Protein AF-A0A2K8P0U0-F1 (afdb_monomer_lite)

pLDDT: mean 85.59, std 12.24, range [31.56, 96.69]

Organism: NCBI:txid215578

Foldseek 3Di:
DAFADKDKAKWKWFQFPPRWIFTAADIDNDDDVVQVVQWQDDDDDPPGHYRYHDDDPTDTPDMTIDMFMWTWDQDLVVRDIDIDGPDPVSVVSCPDPSNRPPSVQVVQCVLCVPPPFFDADEDHSVVVVPWDKHFDSDDPDQQQQKEFEPRGDCPPPDHQEHEYEDQDWDWDADPVLHIYTYFNDDDPQFGMARLVVQKTWHWYDYPDPHGHITIMITHDPVVSVVVLVSQLVRLVPPPDPLCSLVSNCSSPVDCVSLLVVLVVVLVAALVVVVVVLVVVCVVSVHDCLLVQLQDPSNLVSSVSRHDDPVSVVVSVVSSVVNNDDPPPPPPVPPPD

Sequence (336 aa):
MLFIYNQNILVEIKELEKNHFLIGDTIYDNLPQSLIDDAFNLSNWNRALKFKTIETTTKILKNGFFIIKFEVYYDYANSKIVTISKNQFHQKVLEQNLFKNDFLQTVFDFRNRNKQNYQTKTLQQNFFDKNFVEVINEINLDLNRCLINDDFETKNNKFKVLFKMGTKFKIEQNELSQTIYTLPFSDSNLTLIDFKTNKIYIKGQFSWKYNLNLDLVYEDKILINDLKTLLVNNIVEHTDVKFKNWHLFNATYDPKYLVDEIAFLSTNNFDVINNYLKALFNEMRINFYSSLYQNQEVKNALALTAKTPEEKTTLITEINRYSVFTTLDKNSLKHS

Secondary structure (DSSP, 8-state):
-EEEEEEEEEEEEEEEGGG-EEETTEEES---HHHHHHHTS----TTS-EEPPPP-SSPEEEEEEEEEEEEEEEETTTTEEEEE-SSHHHHHHHHSHHIIIIIHHHHHHHHHTT--SB--EEEPHHHHHH--EEEES------TTEEE-TTB--TT---SEEEEEESS-EEEE-TT--EEEEEEB--SS--EEETTTTEEEEEEEESSSS--EEEEEE--HHHHHHHHHHHHHHHHHHS-HHHHHHHHHHHH--THHHHHHHHHHTTS-HHHHHHHHHHHHHHTT---HHHHHH-HHHHHHHHTT--SHHHHHHHHHHHHHHS---TT-SSSSS--

Radius of gyration: 29.68 Å; chains: 1; bounding box: 62×54×86 Å

Structure (mmCIF, N/CA/C/O backbone):
data_AF-A0A2K8P0U0-F1
#
_entry.id   AF-A0A2K8P0U0-F1
#
loop_
_atom_site.group_PDB
_atom_site.id
_atom_site.type_symbol
_atom_site.label_atom_id
_atom_site.label_alt_id
_atom_site.label_comp_id
_atom_site.label_asym_id
_atom_site.label_entity_id
_atom_site.label_seq_id
_atom_site.pdbx_PDB_ins_code
_atom_site.Cartn_x
_atom_site.Cartn_y
_atom_site.Cartn_z
_atom_site.occupancy
_atom_site.B_iso_or_equiv
_atom_site.auth_seq_id
_atom_site.auth_comp_id
_atom_site.auth_asym_id
_atom_site.auth_atom_id
_atom_site.pdbx_PDB_model_num
ATOM 1 N N . MET A 1 1 ? -20.271 -4.931 4.042 1.00 87.25 1 MET A N 1
ATOM 2 C CA . MET A 1 1 ? -19.417 -4.490 5.168 1.00 87.25 1 MET A CA 1
ATOM 3 C C . MET A 1 1 ? -17.954 -4.635 4.766 1.00 87.25 1 MET A C 1
ATOM 5 O O . MET A 1 1 ? -17.655 -5.565 4.027 1.00 87.25 1 MET A O 1
ATOM 9 N N . LEU A 1 2 ? -17.072 -3.744 5.220 1.00 89.00 2 LEU A N 1
ATOM 10 C CA . LEU A 1 2 ? -15.616 -3.850 5.083 1.00 89.00 2 LEU A CA 1
ATOM 11 C C . LEU A 1 2 ? -15.068 -4.520 6.326 1.00 89.00 2 LEU A C 1
ATOM 13 O O . LEU A 1 2 ? -15.326 -4.025 7.422 1.00 89.00 2 LEU A O 1
ATOM 17 N N . PHE A 1 3 ? -14.291 -5.584 6.186 1.00 92.25 3 PHE A N 1
ATOM 18 C CA . PHE A 1 3 ? -13.459 -6.025 7.298 1.00 92.25 3 PHE A CA 1
ATOM 19 C C . PHE A 1 3 ? -12.292 -5.052 7.469 1.00 92.25 3 PHE A C 1
ATOM 21 O O . PHE A 1 3 ? -11.588 -4.767 6.503 1.00 92.25 3 PHE A O 1
ATOM 28 N N . ILE A 1 4 ? -12.090 -4.542 8.686 1.00 91.06 4 ILE A N 1
ATOM 29 C CA . ILE A 1 4 ? -11.015 -3.592 8.964 1.00 91.06 4 ILE A CA 1
ATOM 30 C C . ILE A 1 4 ? -9.824 -4.291 9.616 1.00 91.06 4 ILE A C 1
ATOM 32 O O . ILE A 1 4 ? -8.706 -4.190 9.115 1.00 91.06 4 ILE A O 1
ATOM 36 N N . TYR A 1 5 ? -10.036 -4.937 10.766 1.00 92.06 5 TYR A N 1
ATOM 37 C CA . TYR A 1 5 ? -8.996 -5.659 11.506 1.00 92.06 5 TYR A CA 1
ATOM 38 C C . TYR A 1 5 ? -9.567 -6.414 12.711 1.00 92.06 5 TYR A C 1
ATOM 40 O O . TYR A 1 5 ? -10.698 -6.193 13.139 1.00 92.06 5 TYR A O 1
ATOM 48 N N . ASN A 1 6 ? -8.717 -7.254 13.302 1.00 93.19 6 ASN A N 1
ATOM 49 C CA . ASN A 1 6 ? -8.911 -7.837 14.626 1.00 93.19 6 ASN A CA 1
ATOM 50 C C . ASN A 1 6 ? -8.272 -6.956 15.702 1.00 93.19 6 ASN A C 1
ATOM 52 O O . ASN A 1 6 ? -7.092 -6.616 15.592 1.00 93.19 6 ASN A O 1
ATOM 56 N N . GLN A 1 7 ? -9.009 -6.646 16.764 1.00 93.56 7 GLN A N 1
ATOM 57 C CA . GLN A 1 7 ? -8.521 -5.905 17.922 1.00 93.56 7 GLN A CA 1
ATOM 58 C C . GLN A 1 7 ? -8.575 -6.765 19.183 1.00 93.56 7 GLN A C 1
ATOM 60 O O . GLN A 1 7 ? -9.538 -7.491 19.426 1.00 93.56 7 GLN A O 1
ATOM 65 N N . ASN A 1 8 ? -7.554 -6.602 20.027 1.00 93.25 8 ASN A N 1
ATOM 66 C CA . ASN A 1 8 ? -7.537 -7.137 21.382 1.00 93.25 8 ASN A CA 1
ATOM 67 C C . ASN A 1 8 ? -7.471 -5.983 22.379 1.00 93.25 8 ASN A C 1
ATOM 69 O O . ASN A 1 8 ? -6.648 -5.079 22.226 1.00 93.25 8 ASN A O 1
ATOM 73 N N . ILE A 1 9 ? -8.306 -6.014 23.405 1.00 94.88 9 ILE A N 1
ATOM 74 C CA . ILE A 1 9 ? -8.309 -5.010 24.472 1.00 94.88 9 ILE A CA 1
ATOM 75 C C . ILE A 1 9 ? -8.299 -5.695 25.823 1.00 94.88 9 ILE A C 1
ATOM 77 O O . ILE A 1 9 ? -8.764 -6.827 25.960 1.00 94.88 9 ILE A O 1
ATOM 81 N N . LEU A 1 10 ? -7.793 -4.979 26.815 1.00 94.31 10 LEU A N 1
ATOM 82 C CA . LEU A 1 10 ? -7.901 -5.381 28.202 1.00 94.31 10 LEU A CA 1
ATOM 83 C C . LEU A 1 10 ? -9.104 -4.675 28.826 1.00 94.31 10 LEU A C 1
ATOM 85 O O . LEU A 1 10 ? -9.177 -3.451 28.786 1.00 94.31 10 LEU A O 1
ATOM 89 N N . VAL A 1 11 ? -10.038 -5.423 29.390 1.00 94.81 11 VAL A N 1
ATOM 90 C CA . VAL A 1 11 ? -11.238 -4.891 30.032 1.00 94.81 11 VAL A CA 1
ATOM 91 C C . VAL A 1 11 ? -11.072 -4.966 31.537 1.00 94.81 11 VAL A C 1
ATOM 93 O O . VAL A 1 11 ? -10.795 -6.034 32.076 1.00 94.81 11 VAL A O 1
ATOM 96 N N . GLU A 1 12 ? -11.216 -3.823 32.200 1.00 94.12 12 GLU A N 1
ATOM 97 C CA . GLU A 1 12 ? -11.254 -3.739 33.654 1.00 94.12 12 GLU A CA 1
ATOM 98 C C . GLU A 1 12 ? -12.564 -4.316 34.190 1.00 94.12 12 GLU A C 1
ATOM 100 O O . GLU A 1 12 ? -13.650 -4.028 33.681 1.00 94.12 12 GLU A O 1
ATOM 105 N N . ILE A 1 13 ? -12.442 -5.094 35.258 1.00 94.56 13 ILE A N 1
ATOM 106 C CA . ILE A 1 13 ? -13.556 -5.602 36.046 1.00 94.56 13 ILE A CA 1
ATOM 107 C C . ILE A 1 13 ? -13.318 -5.266 37.515 1.00 94.56 13 ILE A C 1
ATOM 109 O O . ILE A 1 13 ? -12.221 -5.459 38.043 1.00 94.56 13 ILE A O 1
ATOM 113 N N . LYS A 1 14 ? -14.359 -4.777 38.185 1.00 94.50 14 LYS A N 1
ATOM 114 C CA . LYS A 1 14 ? -14.349 -4.518 39.627 1.00 94.50 14 LYS A CA 1
ATOM 115 C C . LYS A 1 14 ? -15.332 -5.450 40.315 1.00 94.50 14 LYS A C 1
ATOM 117 O O . LYS A 1 14 ? -16.513 -5.446 39.978 1.00 94.50 14 LYS A O 1
ATOM 122 N N . GLU A 1 15 ? -14.851 -6.229 41.275 1.00 94.19 15 GLU A N 1
ATOM 123 C CA . GLU A 1 15 ? -15.707 -6.983 42.193 1.00 94.19 15 GLU A CA 1
ATOM 124 C C . GLU A 1 15 ? -16.241 -6.013 43.253 1.00 94.19 15 GLU A C 1
ATOM 126 O O . GLU A 1 15 ? -15.465 -5.326 43.924 1.00 94.19 15 GLU A O 1
ATOM 131 N N . LEU A 1 16 ? -17.562 -5.923 43.372 1.00 94.12 16 LEU A N 1
ATOM 132 C CA . LEU A 1 16 ? -18.275 -5.079 44.325 1.00 94.12 16 LEU A CA 1
ATOM 133 C C . LEU A 1 16 ? -18.817 -5.924 45.488 1.00 94.12 16 LEU A C 1
ATOM 135 O O . LEU A 1 16 ? -18.814 -7.155 45.454 1.00 94.12 16 LEU A O 1
ATOM 139 N N . GLU A 1 17 ? -19.325 -5.262 46.527 1.00 89.06 17 GLU A N 1
ATOM 140 C CA . GLU A 1 17 ? -20.063 -5.947 47.593 1.00 89.06 17 GLU A CA 1
ATOM 141 C C . GLU A 1 17 ? -21.254 -6.757 47.048 1.00 89.06 17 GLU A C 1
ATOM 143 O O . GLU A 1 17 ? -21.849 -6.411 46.027 1.00 89.06 17 GLU A O 1
ATOM 148 N N . LYS A 1 18 ? -21.622 -7.827 47.768 1.00 84.38 18 LYS A N 1
ATOM 149 C CA . LYS A 1 18 ? -22.682 -8.782 47.387 1.00 84.38 18 LYS A CA 1
ATOM 150 C C . LYS A 1 18 ? -22.404 -9.562 46.090 1.00 84.38 18 LYS A C 1
ATOM 152 O O . LYS A 1 18 ? -23.342 -10.048 45.472 1.00 84.38 18 LYS A O 1
ATOM 157 N N . ASN A 1 19 ? -21.131 -9.728 45.725 1.00 84.62 19 ASN A N 1
ATOM 158 C CA . ASN A 1 19 ? -20.678 -10.494 44.555 1.00 84.62 19 ASN A CA 1
ATOM 159 C C . ASN A 1 19 ? -21.206 -9.958 43.215 1.00 84.62 19 ASN A C 1
ATOM 161 O O . ASN A 1 19 ? -21.389 -10.719 42.270 1.00 84.62 19 ASN A O 1
ATOM 165 N N . HIS A 1 20 ? -21.435 -8.649 43.119 1.00 93.81 20 HIS A N 1
ATOM 166 C CA . HIS A 1 20 ? -21.706 -8.006 41.838 1.00 93.81 20 HIS A CA 1
ATOM 167 C C . HIS A 1 20 ? -20.404 -7.602 41.146 1.00 93.81 20 HIS A C 1
ATOM 169 O O . HIS A 1 20 ? -19.393 -7.330 41.795 1.00 93.81 20 HIS A O 1
ATOM 175 N N . PHE A 1 21 ? -20.443 -7.491 39.823 1.00 95.00 21 PHE A N 1
ATOM 176 C CA . PHE A 1 21 ? -19.278 -7.132 39.023 1.00 95.00 21 PHE A CA 1
ATOM 177 C C . PHE A 1 21 ? -19.564 -5.912 38.156 1.00 95.00 21 PHE A C 1
ATOM 179 O O . PHE A 1 21 ? -20.512 -5.913 37.378 1.00 95.00 21 PHE A O 1
ATOM 186 N N . LEU A 1 22 ? -18.731 -4.880 38.256 1.00 96.50 22 LEU A N 1
ATOM 187 C CA . LEU A 1 22 ? -18.801 -3.699 37.397 1.00 96.50 22 LEU A CA 1
ATOM 188 C C . LEU A 1 22 ? -17.809 -3.837 36.240 1.00 96.50 22 LEU A C 1
ATOM 190 O O . LEU A 1 22 ? -16.611 -4.018 36.468 1.00 96.50 22 LEU A O 1
ATOM 194 N N . ILE A 1 23 ? -18.311 -3.720 35.009 1.00 96.50 23 ILE A N 1
ATOM 195 C CA . ILE A 1 23 ? -17.524 -3.706 33.769 1.00 96.50 23 ILE A CA 1
ATOM 196 C C . ILE A 1 23 ? -18.035 -2.566 32.891 1.00 96.50 23 ILE A C 1
ATOM 198 O O . ILE A 1 23 ? -19.218 -2.535 32.548 1.00 96.50 23 ILE A O 1
ATOM 202 N N . GLY A 1 24 ? -17.136 -1.653 32.512 1.00 95.19 24 GLY A N 1
ATOM 203 C CA . GLY A 1 24 ? -17.500 -0.423 31.810 1.00 95.19 24 GLY A CA 1
ATOM 204 C C . GLY A 1 24 ? -18.507 0.390 32.623 1.00 95.19 24 GLY A C 1
ATOM 205 O O . GLY A 1 24 ? -18.176 0.860 33.710 1.00 95.19 24 GLY A O 1
ATOM 206 N N . ASP A 1 25 ? -19.726 0.526 32.110 1.00 94.12 25 ASP A N 1
ATOM 207 C CA . ASP A 1 25 ? -20.845 1.240 32.741 1.00 94.12 25 ASP A CA 1
ATOM 208 C C . ASP A 1 25 ? -21.939 0.312 33.308 1.00 94.12 25 ASP A C 1
ATOM 210 O O . ASP A 1 25 ? -22.967 0.788 33.786 1.00 94.12 25 ASP A O 1
ATOM 214 N N . THR A 1 26 ? -21.735 -1.009 33.268 1.00 95.94 26 THR A N 1
ATOM 215 C CA . THR A 1 26 ? -22.773 -2.000 33.581 1.00 95.94 26 THR A CA 1
ATOM 216 C C . THR A 1 26 ? -22.395 -2.868 34.782 1.00 95.94 26 THR A C 1
ATOM 218 O O . THR A 1 26 ? -21.268 -3.361 34.882 1.00 95.94 26 THR A O 1
ATOM 221 N N . ILE A 1 27 ? -23.362 -3.089 35.679 1.00 95.62 27 ILE A N 1
ATOM 222 C CA . ILE A 1 27 ? -23.254 -4.029 36.801 1.00 95.62 27 ILE A CA 1
ATOM 223 C C . ILE A 1 27 ? -23.875 -5.368 36.392 1.00 95.62 27 ILE A C 1
ATOM 225 O O . ILE A 1 27 ? -24.979 -5.411 35.853 1.00 95.62 27 ILE A O 1
ATOM 229 N N . TYR A 1 28 ? -23.154 -6.451 36.658 1.00 94.69 28 TYR A N 1
ATOM 230 C CA . TYR A 1 28 ? -23.560 -7.823 36.394 1.00 94.69 28 TYR A CA 1
ATOM 231 C C . TYR A 1 28 ? -23.709 -8.580 37.711 1.00 94.69 28 TYR A C 1
ATOM 233 O O . TYR A 1 28 ? -22.783 -8.594 38.523 1.00 94.69 28 TYR A O 1
ATOM 241 N N . ASP A 1 29 ? -24.843 -9.258 37.883 1.00 92.81 29 ASP A N 1
ATOM 242 C CA . ASP A 1 29 ? -25.094 -10.080 39.072 1.00 92.81 29 ASP A CA 1
ATOM 243 C C . ASP A 1 29 ? -24.255 -11.360 39.073 1.00 92.81 29 ASP A C 1
ATOM 245 O O . ASP A 1 29 ? -23.916 -11.882 40.125 1.00 92.81 29 ASP A O 1
ATOM 249 N N . ASN A 1 30 ? -23.927 -11.875 37.885 1.00 88.62 30 ASN A N 1
ATOM 250 C CA . ASN A 1 30 ? -23.147 -13.093 37.700 1.00 88.62 30 ASN A CA 1
ATOM 251 C C . ASN A 1 30 ? -22.300 -13.006 36.429 1.00 88.62 30 ASN A C 1
ATOM 253 O O . ASN A 1 30 ? -22.705 -12.398 35.434 1.00 88.62 30 ASN A O 1
ATOM 257 N N . LEU A 1 31 ? -21.153 -13.686 36.445 1.00 90.38 31 LEU A N 1
ATOM 258 C CA . LEU A 1 31 ? -20.247 -13.827 35.309 1.00 90.38 31 LEU A CA 1
ATOM 259 C C . LEU A 1 31 ? -19.873 -15.300 35.094 1.00 90.38 31 LEU A C 1
ATOM 261 O O . LEU A 1 31 ? -19.922 -16.086 36.040 1.00 90.38 31 LEU A O 1
ATOM 265 N N . PRO A 1 32 ? -19.480 -15.700 33.871 1.00 88.56 32 PRO A N 1
ATOM 266 C CA . PRO A 1 32 ? -18.936 -17.033 33.637 1.00 88.56 32 PRO A CA 1
ATOM 267 C C . PRO A 1 32 ? -17.698 -17.282 34.508 1.00 88.56 32 PRO A C 1
ATOM 269 O O . PRO A 1 32 ? -16.788 -16.453 34.520 1.00 88.56 32 PRO A O 1
ATOM 272 N N . GLN A 1 33 ? -17.630 -18.436 35.179 1.00 86.88 33 GLN A N 1
ATOM 273 C CA . GLN A 1 33 ? -16.527 -18.757 36.095 1.00 86.88 33 GLN A CA 1
ATOM 274 C C . GLN A 1 33 ? -15.156 -18.672 35.415 1.00 86.88 33 GLN A C 1
ATOM 276 O O . GLN A 1 33 ? -14.234 -18.090 35.971 1.00 86.88 33 GLN A O 1
ATOM 281 N N . SER A 1 34 ? -15.054 -19.135 34.165 1.00 85.94 34 SER A N 1
ATOM 282 C CA . SER A 1 34 ? -13.820 -19.048 33.376 1.00 85.94 34 SER A CA 1
ATOM 283 C C . SER A 1 34 ? -13.289 -17.616 33.236 1.00 85.94 34 SER A C 1
ATOM 285 O O . SER A 1 34 ? -12.087 -17.412 33.161 1.00 85.94 34 SER A O 1
ATOM 287 N N . LEU A 1 35 ? -14.175 -16.613 33.196 1.00 87.25 35 LEU A N 1
ATOM 288 C CA . LEU A 1 35 ? -13.774 -15.209 33.123 1.00 87.25 35 LEU A CA 1
ATOM 289 C C . LEU A 1 35 ? -13.278 -14.707 34.481 1.00 87.25 35 LEU A C 1
ATOM 291 O O . LEU A 1 35 ? -12.304 -13.964 34.524 1.00 87.25 35 LEU A O 1
ATOM 295 N N . ILE A 1 36 ? -13.927 -15.117 35.574 1.00 86.81 36 ILE A N 1
ATOM 296 C CA . ILE A 1 36 ? -13.516 -14.770 36.941 1.00 86.81 36 ILE A CA 1
ATOM 297 C C . ILE A 1 36 ? -12.120 -15.333 37.223 1.00 86.81 36 ILE A C 1
ATOM 299 O O . ILE A 1 36 ? -11.250 -14.598 37.692 1.00 86.81 36 ILE A O 1
ATOM 303 N N . ASP A 1 37 ? -11.907 -16.605 36.887 1.00 83.38 37 ASP A N 1
ATOM 304 C CA . ASP A 1 37 ? -10.639 -17.302 37.101 1.00 83.38 37 ASP A CA 1
ATOM 305 C C . ASP A 1 37 ? -9.489 -16.605 36.360 1.00 83.38 37 ASP A C 1
ATOM 307 O O . ASP A 1 37 ? -8.416 -16.410 36.927 1.00 83.38 37 ASP A O 1
ATOM 311 N N . ASP A 1 38 ? -9.727 -16.155 35.125 1.00 81.62 38 ASP A N 1
ATOM 312 C CA . ASP A 1 38 ? -8.733 -15.433 34.330 1.00 81.62 38 ASP A CA 1
ATOM 313 C C . ASP A 1 38 ? -8.520 -13.987 34.811 1.00 81.62 38 ASP A C 1
ATOM 315 O O . ASP A 1 38 ? -7.395 -13.480 34.786 1.00 81.62 38 ASP A O 1
ATOM 319 N N . ALA A 1 39 ? -9.582 -13.303 35.249 1.00 85.25 39 ALA A N 1
ATOM 320 C CA . ALA A 1 39 ? -9.562 -11.857 35.447 1.00 85.25 39 ALA A CA 1
ATOM 321 C C . ALA A 1 39 ? -8.762 -11.388 36.669 1.00 85.25 39 ALA A C 1
ATOM 323 O O . ALA A 1 39 ? -8.206 -10.288 36.658 1.00 85.25 39 ALA A O 1
ATOM 324 N N . PHE A 1 40 ? -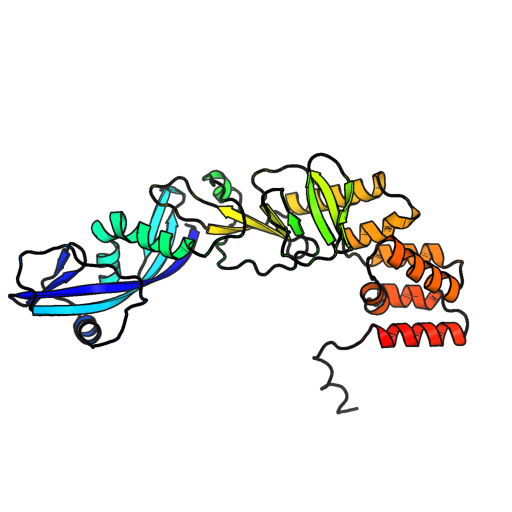8.717 -12.182 37.737 1.00 83.69 40 PHE A N 1
ATOM 325 C CA . PHE A 1 40 ? -8.076 -11.786 38.998 1.00 83.69 40 PHE A CA 1
ATOM 326 C C . PHE A 1 40 ? -6.673 -12.381 39.184 1.00 83.69 40 PHE A C 1
ATOM 328 O O . PHE A 1 40 ? -6.067 -12.221 40.245 1.00 83.69 40 PHE A O 1
ATOM 335 N N . ASN A 1 41 ? -6.121 -13.002 38.138 1.00 76.56 41 ASN A N 1
ATOM 336 C CA . ASN A 1 41 ? -4.733 -13.448 38.118 1.00 76.56 41 ASN A CA 1
ATOM 337 C C . ASN A 1 41 ? -3.783 -12.277 37.818 1.00 76.56 41 ASN A C 1
ATOM 339 O O . ASN A 1 41 ? -3.916 -11.559 36.825 1.00 76.56 41 ASN A O 1
ATOM 343 N N . LEU A 1 42 ? -2.789 -12.080 38.690 1.00 58.88 42 LEU A N 1
ATOM 344 C CA . LEU A 1 42 ? -1.821 -10.987 38.585 1.00 58.88 42 LEU A CA 1
ATOM 345 C C . LEU A 1 42 ? -0.937 -11.164 37.343 1.00 58.88 42 LEU A C 1
ATOM 347 O O . LEU A 1 42 ? -0.069 -12.030 37.289 1.00 58.88 42 LEU A O 1
ATOM 351 N N . SER A 1 43 ? -1.132 -10.303 36.349 1.00 65.88 43 SER A N 1
ATOM 352 C CA . SER A 1 43 ? -0.267 -10.180 35.174 1.00 65.88 43 SER A CA 1
ATOM 353 C C . SER A 1 43 ? 0.006 -8.704 34.881 1.00 65.88 43 SER A C 1
ATOM 355 O O . SER A 1 43 ? -0.857 -7.844 35.064 1.00 65.88 43 SER A O 1
ATOM 357 N N . ASN A 1 44 ? 1.231 -8.381 34.460 1.00 65.81 44 ASN A N 1
ATOM 358 C CA . ASN A 1 44 ? 1.627 -7.000 34.185 1.00 65.81 44 ASN A CA 1
ATOM 359 C C . ASN A 1 44 ? 1.146 -6.561 32.792 1.00 65.81 44 ASN A C 1
ATOM 361 O O . ASN A 1 44 ? 1.713 -6.955 31.775 1.00 65.81 44 ASN A O 1
ATOM 365 N N . TRP A 1 45 ? 0.135 -5.690 32.757 1.00 74.38 45 TRP A N 1
ATOM 366 C CA . TRP A 1 45 ? -0.494 -5.209 31.521 1.00 74.38 45 TRP A CA 1
ATOM 367 C C . TRP A 1 45 ? -0.267 -3.720 31.238 1.00 74.38 45 TRP A C 1
ATOM 369 O O . TRP A 1 45 ? -1.098 -3.065 30.606 1.00 74.38 45 TRP A O 1
ATOM 379 N N . ASN A 1 46 ? 0.831 -3.133 31.716 1.00 71.62 46 ASN A N 1
ATOM 380 C CA . ASN A 1 46 ? 1.039 -1.679 31.646 1.00 71.62 46 ASN A CA 1
ATOM 381 C C . ASN A 1 46 ? 1.056 -1.091 30.223 1.00 71.62 46 ASN A C 1
ATOM 383 O O . ASN A 1 46 ? 0.797 0.096 30.065 1.00 71.62 46 ASN A O 1
ATOM 387 N N . ARG A 1 47 ? 1.304 -1.905 29.189 1.00 73.44 47 ARG A N 1
ATOM 388 C CA . ARG A 1 47 ? 1.329 -1.470 27.779 1.00 73.44 47 ARG A CA 1
ATOM 389 C C . ARG A 1 47 ? 0.062 -1.803 26.978 1.00 73.44 47 ARG A C 1
ATOM 391 O O . ARG A 1 47 ? -0.001 -1.463 25.799 1.00 73.44 47 ARG A O 1
ATOM 398 N N . ALA A 1 48 ? -0.917 -2.481 27.576 1.00 84.50 48 ALA A N 1
ATOM 399 C CA . ALA A 1 48 ? -2.144 -2.863 26.881 1.00 84.50 48 ALA A CA 1
ATOM 400 C C . ALA A 1 48 ? -3.095 -1.667 26.711 1.00 84.50 48 ALA A C 1
ATOM 402 O O . ALA A 1 48 ? -3.126 -0.765 27.547 1.00 84.50 48 ALA A O 1
ATOM 403 N N . LEU A 1 49 ? -3.904 -1.687 25.651 1.00 91.44 49 LEU A N 1
ATOM 404 C CA . LEU A 1 49 ? -5.020 -0.762 25.472 1.00 91.44 49 LEU A CA 1
ATOM 405 C C . LEU A 1 49 ? -6.178 -1.194 26.391 1.00 91.44 49 LEU A C 1
ATOM 407 O O . LEU A 1 49 ? -6.693 -2.304 26.235 1.00 91.44 49 LEU A O 1
ATOM 411 N N . LYS A 1 50 ? -6.549 -0.349 27.364 1.00 94.00 50 LYS A N 1
ATOM 412 C CA . LYS A 1 50 ? -7.447 -0.719 28.474 1.00 94.00 50 LYS A CA 1
ATOM 413 C C . LYS A 1 50 ? -8.804 -0.019 28.398 1.00 94.00 50 LYS A C 1
ATOM 415 O O . LYS A 1 50 ? -8.838 1.208 28.437 1.00 94.00 50 LYS A O 1
ATOM 420 N N . PHE A 1 51 ? -9.890 -0.787 28.391 1.00 96.00 51 PHE A N 1
ATOM 421 C CA . PHE A 1 51 ? -11.248 -0.304 28.633 1.00 96.00 51 PHE A CA 1
ATOM 422 C C . PHE A 1 51 ? -11.502 -0.283 30.141 1.00 96.00 51 PHE A C 1
ATOM 424 O O . PHE A 1 51 ? -11.441 -1.329 30.788 1.00 96.00 51 PHE A O 1
ATOM 431 N N . LYS A 1 52 ? -11.716 0.906 30.706 1.00 94.94 52 LYS A N 1
ATOM 432 C CA . LYS A 1 52 ? -11.883 1.094 32.151 1.00 94.94 52 LYS A CA 1
ATOM 433 C C . LYS A 1 52 ? -13.353 1.171 32.532 1.00 94.94 52 LYS A C 1
ATOM 435 O O . LYS A 1 52 ? -14.192 1.573 31.732 1.00 94.94 52 LYS A O 1
ATOM 440 N N . THR A 1 53 ? -13.633 0.808 33.774 1.00 95.00 53 THR A N 1
ATOM 441 C CA . THR A 1 53 ? -14.939 1.031 34.392 1.00 95.00 53 THR A CA 1
ATOM 442 C C . THR A 1 53 ? -15.171 2.514 34.670 1.00 95.00 53 THR A C 1
ATOM 444 O O . THR A 1 53 ? -14.219 3.281 34.851 1.00 95.00 53 THR A O 1
ATOM 447 N N . ILE A 1 54 ? -16.440 2.909 34.751 1.00 95.12 54 ILE A N 1
ATOM 448 C CA . ILE A 1 54 ? -16.820 4.215 35.290 1.00 95.12 54 ILE A CA 1
ATOM 449 C C . ILE A 1 54 ? -16.424 4.338 36.767 1.00 95.12 54 ILE A C 1
ATOM 451 O O . ILE A 1 54 ? -16.201 3.347 37.477 1.00 95.12 54 ILE A O 1
ATOM 455 N N . GLU A 1 55 ? -16.348 5.576 37.246 1.00 92.50 55 GLU A N 1
ATOM 456 C CA . GLU A 1 55 ? -16.243 5.830 38.679 1.00 92.50 55 GLU A CA 1
ATOM 457 C C . GLU A 1 55 ? -17.502 5.330 39.397 1.00 92.50 55 GLU A C 1
ATOM 459 O O . GLU A 1 55 ? -18.619 5.433 38.892 1.00 92.50 55 GLU A O 1
ATOM 464 N N . THR A 1 56 ? -17.315 4.757 40.584 1.00 89.62 56 THR A N 1
ATOM 465 C CA . THR A 1 56 ? -18.403 4.236 41.411 1.00 89.62 56 THR A CA 1
ATOM 466 C C . THR A 1 56 ? -18.159 4.597 42.865 1.00 89.62 56 THR A C 1
ATOM 468 O O . THR A 1 56 ? -17.021 4.600 43.334 1.00 89.62 56 THR A O 1
ATOM 471 N N . THR A 1 57 ? -19.239 4.889 43.583 1.00 89.50 57 THR A N 1
ATOM 472 C CA . THR A 1 57 ? -19.236 5.109 45.036 1.00 89.50 57 THR A CA 1
ATOM 473 C C . THR A 1 57 ? -19.370 3.803 45.819 1.00 89.50 57 THR A C 1
ATOM 475 O O . THR A 1 57 ? -19.230 3.796 47.041 1.00 89.50 57 THR A O 1
ATOM 478 N N . THR A 1 58 ? -19.638 2.688 45.132 1.00 89.50 58 THR A N 1
ATOM 479 C CA . THR A 1 58 ? -19.765 1.368 45.759 1.00 89.50 58 THR A CA 1
ATOM 480 C C . THR A 1 58 ? -18.385 0.837 46.138 1.00 89.50 58 THR A C 1
ATOM 482 O O . THR A 1 58 ? -17.428 0.983 45.377 1.00 89.50 58 THR A O 1
ATOM 485 N N . LYS A 1 59 ? -18.270 0.194 47.307 1.00 91.88 59 LYS A N 1
ATOM 486 C CA . LYS A 1 59 ? -17.003 -0.378 47.773 1.00 91.88 59 LYS A CA 1
ATOM 487 C C . LYS A 1 59 ? -16.504 -1.461 46.810 1.00 91.88 59 LYS A C 1
ATOM 489 O O . LYS A 1 59 ? -17.210 -2.426 46.522 1.00 91.88 59 LYS A O 1
ATOM 494 N N . ILE A 1 60 ? -15.260 -1.299 46.367 1.00 93.06 60 ILE A N 1
ATOM 495 C CA . ILE A 1 60 ? -14.552 -2.238 45.495 1.00 93.06 60 ILE A CA 1
ATOM 496 C C . ILE A 1 60 ? -13.789 -3.230 46.373 1.00 93.06 60 ILE A C 1
ATOM 498 O O . ILE A 1 60 ? -12.973 -2.829 47.204 1.00 93.06 60 ILE A O 1
ATOM 502 N N . LEU A 1 61 ? -14.052 -4.521 46.188 1.00 92.19 61 LEU A N 1
ATOM 503 C CA . LEU A 1 61 ? -13.361 -5.608 46.878 1.00 92.19 61 LEU A CA 1
ATOM 504 C C . LEU A 1 61 ? -12.061 -5.974 46.162 1.00 92.19 61 LEU A C 1
ATOM 506 O O . LEU A 1 61 ? -11.022 -6.123 46.806 1.00 92.19 61 LEU A O 1
ATOM 510 N N . LYS A 1 62 ? -12.111 -6.095 44.829 1.00 90.44 62 LYS A N 1
ATOM 511 C CA . LYS A 1 62 ? -10.963 -6.440 43.982 1.00 90.44 62 LYS A CA 1
ATOM 512 C C . LYS A 1 62 ? -11.059 -5.779 42.614 1.00 90.44 62 LYS A C 1
ATOM 514 O O . LYS A 1 62 ? -12.149 -5.567 42.088 1.00 90.44 62 LYS A O 1
ATOM 519 N N . ASN A 1 63 ? -9.896 -5.523 42.022 1.00 90.81 63 ASN A N 1
ATOM 520 C CA . ASN A 1 63 ? -9.762 -5.125 40.625 1.00 90.81 63 ASN A CA 1
ATOM 521 C C . ASN A 1 63 ? -9.141 -6.278 39.839 1.00 90.81 63 ASN A C 1
ATOM 523 O O . ASN A 1 63 ? -8.167 -6.882 40.291 1.00 90.81 63 ASN A O 1
ATOM 527 N N . GLY A 1 64 ? -9.686 -6.544 38.663 1.00 91.56 64 GLY A N 1
ATOM 528 C CA . GLY A 1 64 ? -9.201 -7.552 37.737 1.00 91.56 64 GLY A CA 1
ATOM 529 C C . GLY A 1 64 ? -9.222 -7.035 36.307 1.00 91.56 64 GLY A C 1
ATOM 530 O O . GLY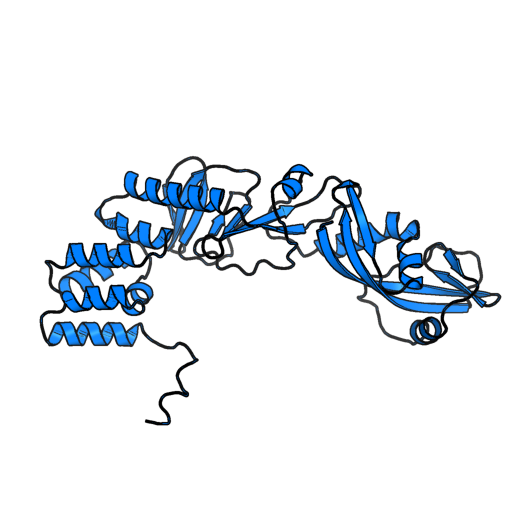 A 1 64 ? -9.718 -5.943 36.015 1.00 91.56 64 GLY A O 1
ATOM 531 N N . PHE A 1 65 ? -8.673 -7.838 35.406 1.00 92.44 65 PHE A N 1
ATOM 532 C CA . PHE A 1 65 ? -8.621 -7.546 33.987 1.00 92.44 65 PHE A CA 1
ATOM 533 C C . PHE A 1 65 ? -8.740 -8.818 33.156 1.00 92.44 65 PHE A C 1
ATOM 535 O O . PHE A 1 65 ? -8.003 -9.767 33.388 1.00 92.44 65 PHE A O 1
ATOM 542 N N . PHE A 1 66 ? -9.573 -8.803 32.118 1.00 91.81 66 PHE A N 1
ATOM 543 C CA . PHE A 1 66 ? -9.659 -9.897 31.144 1.00 91.81 66 PHE A CA 1
ATOM 544 C C . PHE A 1 66 ? -9.513 -9.376 29.712 1.00 91.81 66 PHE A C 1
ATOM 546 O O . PHE A 1 66 ? -9.673 -8.184 29.448 1.00 91.81 66 PHE A O 1
ATOM 553 N N . ILE A 1 67 ? -9.170 -10.256 28.769 1.00 91.50 67 ILE A N 1
ATOM 554 C CA . ILE A 1 67 ? -8.948 -9.871 27.369 1.00 91.50 67 ILE A CA 1
ATOM 555 C C . ILE A 1 67 ? -10.201 -10.140 26.543 1.00 91.50 67 ILE A C 1
ATOM 557 O O . ILE A 1 67 ? -10.682 -11.269 26.478 1.00 91.50 67 ILE A O 1
ATOM 561 N N . ILE A 1 68 ? -10.653 -9.124 25.809 1.00 94.00 68 ILE A N 1
ATOM 562 C CA . ILE A 1 68 ? -11.627 -9.300 24.732 1.00 94.00 68 ILE A CA 1
ATOM 563 C C . ILE A 1 68 ? -10.909 -9.220 23.389 1.00 94.00 68 ILE A C 1
ATOM 565 O O . ILE A 1 68 ? -10.146 -8.287 23.131 1.00 94.00 68 ILE A O 1
ATOM 569 N N . LYS A 1 69 ? -11.203 -10.193 22.520 1.00 94.75 69 LYS A N 1
ATOM 570 C CA . LYS A 1 69 ? -10.849 -10.177 21.098 1.00 94.75 69 LYS A CA 1
ATOM 571 C C . LYS A 1 69 ? -12.108 -9.952 20.267 1.00 94.75 69 LYS A C 1
ATOM 573 O O . LYS A 1 69 ? -13.130 -10.605 20.515 1.00 94.75 69 LYS A O 1
ATOM 578 N N . PHE A 1 70 ? -12.033 -9.045 19.303 1.00 96.50 70 PHE A N 1
ATOM 579 C CA . PHE A 1 70 ? -13.152 -8.719 18.428 1.00 96.50 70 PHE A CA 1
ATOM 580 C C . PHE A 1 70 ? -12.693 -8.264 17.049 1.00 96.50 70 PHE A C 1
ATOM 582 O O . PHE A 1 70 ? -11.596 -7.735 16.872 1.00 96.50 70 PHE A O 1
ATOM 589 N N . GLU A 1 71 ? -13.562 -8.476 16.078 1.00 96.69 71 GLU A N 1
ATOM 590 C CA . GLU A 1 71 ? -13.422 -7.994 14.716 1.00 96.69 71 GLU A CA 1
ATOM 591 C C . GLU A 1 71 ? -14.055 -6.605 14.612 1.00 96.69 71 GLU A C 1
ATOM 593 O O . GLU A 1 71 ? -15.091 -6.329 15.225 1.00 96.69 71 GLU A O 1
ATOM 598 N N . VAL A 1 72 ? -13.429 -5.726 13.837 1.00 94.00 72 VAL A N 1
ATOM 599 C CA . VAL A 1 72 ? -13.951 -4.399 13.512 1.00 94.00 72 VAL A CA 1
ATOM 600 C C . VAL A 1 72 ? -14.336 -4.383 12.045 1.00 94.00 72 VAL A C 1
ATOM 602 O O . VAL A 1 72 ? -13.503 -4.643 11.173 1.00 94.00 72 VAL A O 1
ATOM 605 N N . TYR A 1 73 ? -15.588 -4.030 11.785 1.00 92.56 73 TYR A N 1
ATOM 606 C CA . TYR A 1 73 ? -16.143 -3.870 10.454 1.00 92.56 73 TYR A CA 1
ATOM 607 C C . TYR A 1 73 ? -16.642 -2.449 10.236 1.00 92.56 73 TYR A C 1
ATOM 609 O O . TYR A 1 73 ? -17.143 -1.806 11.161 1.00 92.56 73 TYR A O 1
ATOM 617 N N . TYR A 1 74 ? -16.583 -1.997 8.988 1.00 88.06 74 TYR A N 1
ATOM 618 C CA . TYR A 1 74 ? -17.367 -0.856 8.542 1.00 88.06 74 TYR A CA 1
ATOM 619 C C . TYR A 1 74 ? -18.621 -1.319 7.803 1.00 88.06 74 TYR A C 1
ATOM 621 O O . TYR A 1 74 ? -18.555 -2.065 6.825 1.00 88.06 74 TYR A O 1
ATOM 629 N N . ASP A 1 75 ? -19.780 -0.866 8.257 1.00 87.44 75 ASP A N 1
ATOM 630 C CA . ASP A 1 75 ? -21.041 -1.030 7.554 1.00 87.44 75 ASP A CA 1
ATOM 631 C C . ASP A 1 75 ? -21.337 0.219 6.716 1.00 87.44 75 ASP A C 1
ATOM 633 O O . ASP A 1 75 ? -21.840 1.221 7.229 1.00 87.44 75 ASP A O 1
ATOM 637 N N . TYR A 1 76 ? -21.016 0.138 5.420 1.00 80.19 76 TYR A N 1
ATOM 638 C CA . TYR A 1 76 ? -21.187 1.232 4.461 1.00 80.19 76 TYR A CA 1
ATOM 639 C C . TYR A 1 76 ? -22.638 1.713 4.357 1.00 80.19 76 TYR A C 1
ATOM 641 O O . TYR A 1 76 ? -22.865 2.911 4.234 1.00 80.19 76 TYR A O 1
ATOM 649 N N . ALA A 1 77 ? -23.614 0.799 4.431 1.00 80.69 77 ALA A N 1
ATOM 650 C CA . ALA A 1 77 ? -25.025 1.123 4.217 1.00 80.69 77 ALA A CA 1
ATOM 651 C C . ALA A 1 77 ? -25.595 1.974 5.357 1.00 80.69 77 ALA A C 1
ATOM 653 O O . ALA A 1 77 ? -26.443 2.832 5.141 1.00 80.69 77 ALA A O 1
ATOM 654 N N . ASN A 1 78 ? -25.097 1.745 6.572 1.00 84.31 78 ASN A N 1
ATOM 655 C CA . ASN A 1 78 ? -25.540 2.442 7.774 1.00 84.31 78 ASN A CA 1
ATOM 656 C C . ASN A 1 78 ? -24.523 3.477 8.276 1.00 84.31 78 ASN A C 1
ATOM 658 O O . ASN A 1 78 ? -24.719 4.044 9.349 1.00 84.31 78 ASN A O 1
ATOM 662 N N . SER A 1 79 ? -23.421 3.685 7.546 1.00 79.38 79 SER A N 1
ATOM 663 C CA . SER A 1 79 ? -22.305 4.554 7.940 1.00 79.38 79 SER A CA 1
ATOM 664 C C . SER A 1 79 ? -21.843 4.347 9.393 1.00 79.38 79 SER A C 1
ATOM 666 O O . SER A 1 79 ? -21.602 5.309 10.123 1.00 79.38 79 SER A O 1
ATOM 668 N N . LYS A 1 80 ? -21.733 3.086 9.841 1.00 85.75 80 LYS A N 1
ATOM 669 C CA . LYS A 1 80 ? -21.406 2.752 11.240 1.00 85.75 80 LYS A CA 1
ATOM 670 C C . LYS A 1 80 ? -20.284 1.731 11.366 1.00 85.75 80 LYS A C 1
ATOM 672 O O . LYS A 1 80 ? -20.138 0.833 10.537 1.00 85.75 80 LYS A O 1
ATOM 677 N N . ILE A 1 81 ? -19.536 1.826 12.461 1.00 89.38 81 ILE A N 1
ATOM 678 C CA . ILE A 1 81 ? -18.645 0.751 12.891 1.00 89.38 81 ILE A CA 1
ATOM 679 C C . ILE A 1 81 ? -19.460 -0.345 13.564 1.00 89.38 81 ILE A C 1
ATOM 681 O O . ILE A 1 81 ? -20.325 -0.076 14.398 1.00 89.38 81 ILE A O 1
ATOM 685 N N . VAL A 1 82 ? -19.137 -1.586 13.222 1.00 92.62 82 VAL A N 1
ATOM 686 C CA . VAL A 1 82 ? -19.676 -2.776 13.866 1.00 92.62 82 VAL A CA 1
ATOM 687 C C . VAL A 1 82 ? -18.522 -3.555 14.477 1.00 92.62 82 VAL A C 1
ATOM 689 O O . VAL A 1 82 ? -17.555 -3.889 13.796 1.00 92.62 82 VAL A O 1
ATOM 692 N N . THR A 1 83 ? -18.622 -3.829 15.772 1.00 95.62 83 THR A N 1
ATOM 693 C CA . THR A 1 83 ? -17.694 -4.688 16.504 1.00 95.62 83 THR A CA 1
ATOM 694 C C . THR A 1 83 ? -18.356 -6.037 16.753 1.00 95.62 83 THR A C 1
ATOM 696 O O . THR A 1 83 ? -19.512 -6.097 17.177 1.00 95.62 83 THR A O 1
ATOM 699 N N . ILE A 1 84 ? -17.641 -7.120 16.447 1.00 96.62 84 ILE A N 1
ATOM 700 C CA . ILE A 1 84 ? -18.171 -8.485 16.542 1.00 96.62 84 ILE A CA 1
ATOM 701 C C . ILE A 1 84 ? -17.218 -9.345 17.366 1.00 96.62 84 ILE A C 1
ATOM 703 O O . ILE A 1 84 ? -16.032 -9.450 17.054 1.00 96.62 84 ILE A O 1
ATOM 707 N N . SER A 1 85 ? -17.732 -9.995 18.409 1.00 96.12 85 SER A N 1
ATOM 708 C CA . SER A 1 85 ? -17.021 -11.050 19.132 1.00 96.12 85 SER A CA 1
ATOM 709 C C . SER A 1 85 ? -17.754 -12.383 19.026 1.00 96.12 85 SER A C 1
ATOM 711 O O . SER A 1 85 ? -18.977 -12.449 19.105 1.00 96.12 85 SER A O 1
ATOM 713 N N . LYS A 1 86 ? -16.989 -13.476 18.914 1.00 93.12 86 LYS A N 1
ATOM 714 C CA . LYS A 1 86 ? -17.534 -14.846 18.928 1.00 93.12 86 LYS A CA 1
ATOM 715 C C . LYS A 1 86 ? -18.093 -15.248 20.298 1.00 93.12 86 LYS A C 1
ATOM 717 O O . LYS A 1 86 ? -18.886 -16.178 20.386 1.00 93.12 86 LYS A O 1
ATOM 722 N N . ASN A 1 87 ? -17.665 -14.576 21.368 1.00 93.50 87 ASN A N 1
ATOM 723 C CA . ASN A 1 87 ? -18.169 -14.807 22.716 1.00 93.50 87 ASN A CA 1
ATOM 724 C C . ASN A 1 87 ? -19.333 -13.843 22.999 1.00 93.50 87 ASN A C 1
ATOM 726 O O . ASN A 1 87 ? -19.169 -12.626 22.928 1.00 93.50 87 ASN A O 1
ATOM 730 N N . GLN A 1 88 ? -20.499 -14.387 23.357 1.00 92.62 88 GLN A N 1
ATOM 731 C CA . GLN A 1 88 ? -21.709 -13.592 23.600 1.00 92.62 88 GLN A CA 1
ATOM 732 C C . GLN A 1 88 ? -21.568 -12.615 24.773 1.00 92.62 88 GLN A C 1
ATOM 734 O O . GLN A 1 88 ? -22.091 -11.506 24.713 1.00 92.62 88 GLN A O 1
ATOM 739 N N . PHE A 1 89 ? -20.859 -12.995 25.840 1.00 93.50 89 PHE A N 1
ATOM 740 C CA . PHE A 1 89 ? -20.607 -12.087 26.956 1.00 93.50 89 PHE A CA 1
ATOM 741 C C . PHE A 1 89 ? -19.697 -10.931 26.526 1.00 93.50 89 PHE A C 1
ATOM 743 O O . PHE A 1 89 ? -19.994 -9.775 26.814 1.00 93.50 89 PHE A O 1
ATOM 750 N N . HIS A 1 90 ? -18.640 -11.218 25.763 1.00 94.88 90 HIS A N 1
ATOM 751 C CA . HIS A 1 90 ? -17.792 -10.168 25.197 1.00 94.88 90 HIS A CA 1
ATOM 752 C C . HIS A 1 90 ? -18.592 -9.224 24.300 1.00 94.88 90 HIS A C 1
ATOM 754 O O . HIS A 1 90 ? -18.428 -8.014 24.402 1.00 94.88 90 HIS A O 1
ATOM 760 N N . GLN A 1 91 ? -19.492 -9.761 23.472 1.00 96.38 91 GLN A N 1
ATOM 761 C CA . GLN A 1 91 ? -20.371 -8.951 22.634 1.00 96.38 91 GLN A CA 1
ATOM 762 C C . GLN A 1 91 ? -21.226 -7.985 23.472 1.00 96.38 91 GLN A C 1
ATOM 764 O O . GLN A 1 91 ? -21.299 -6.809 23.130 1.00 96.38 91 GLN A O 1
ATOM 769 N N . LYS A 1 92 ? -21.771 -8.425 24.618 1.00 95.25 92 LYS A N 1
ATOM 770 C CA . LYS A 1 92 ? -22.500 -7.537 25.547 1.00 95.25 92 LYS A CA 1
ATOM 771 C C . LYS A 1 92 ? -21.636 -6.382 26.059 1.00 95.25 92 LYS A C 1
ATOM 773 O O . LYS A 1 92 ? -22.127 -5.264 26.151 1.00 95.25 92 LYS A O 1
ATOM 778 N N . VAL A 1 93 ? -20.362 -6.633 26.371 1.00 96.06 93 VAL A N 1
ATOM 779 C CA . VAL A 1 93 ? -19.421 -5.576 26.792 1.00 96.06 93 VAL A CA 1
ATOM 780 C C . VAL A 1 93 ? -19.154 -4.595 25.646 1.00 96.06 93 VAL A C 1
ATOM 782 O O . VAL A 1 93 ? -19.210 -3.386 25.850 1.00 96.06 93 VAL A O 1
ATOM 785 N N . LEU A 1 94 ? -18.921 -5.096 24.428 1.00 96.50 94 LEU A N 1
ATOM 786 C CA . LEU A 1 94 ? -18.722 -4.261 23.233 1.00 96.50 94 LEU A CA 1
ATOM 787 C C . LEU A 1 94 ? -19.971 -3.446 22.864 1.00 96.50 94 LEU A C 1
ATOM 789 O O . LEU A 1 94 ? -19.877 -2.441 22.160 1.00 96.50 94 LEU A O 1
ATOM 793 N N . GLU A 1 95 ? -21.148 -3.887 23.307 1.00 95.69 95 GLU A N 1
ATOM 794 C CA . GLU A 1 95 ? -22.417 -3.228 23.032 1.00 95.69 95 GLU A CA 1
ATOM 795 C C . GLU A 1 95 ? -22.760 -2.082 23.983 1.00 95.69 95 GLU A C 1
ATOM 797 O O . GLU A 1 95 ? -23.650 -1.296 23.635 1.00 95.69 95 GLU A O 1
ATOM 802 N N . GLN A 1 96 ? -22.040 -1.953 25.101 1.00 96.00 96 GLN A N 1
ATOM 803 C CA . GLN A 1 96 ? -22.212 -0.883 26.085 1.00 96.00 96 GLN A CA 1
ATOM 804 C C . GLN A 1 96 ? -22.025 0.511 25.471 1.00 96.00 96 GLN A C 1
ATOM 806 O O . GLN A 1 96 ? -21.243 0.713 24.533 1.00 96.00 96 GLN A O 1
ATOM 811 N N . ASN A 1 97 ? -22.718 1.500 26.040 1.00 93.81 97 ASN A N 1
ATOM 812 C CA . ASN A 1 97 ? -22.656 2.879 25.564 1.00 93.81 97 ASN A CA 1
ATOM 813 C C . ASN A 1 97 ? -21.273 3.485 25.797 1.00 93.81 97 ASN A C 1
ATOM 815 O O . ASN A 1 97 ? -20.725 4.063 24.860 1.00 93.81 97 ASN A O 1
ATOM 819 N N . LEU A 1 98 ? -20.689 3.294 26.985 1.00 94.94 98 LEU A N 1
ATOM 820 C CA . LEU A 1 98 ? -19.323 3.735 27.290 1.00 94.94 98 LEU A CA 1
ATOM 821 C C . LEU A 1 98 ? -18.302 3.157 26.295 1.00 94.94 98 LEU A C 1
ATOM 823 O O . LEU A 1 98 ? -17.402 3.854 25.823 1.00 94.94 98 LEU A O 1
ATOM 827 N N . PHE A 1 99 ? -18.463 1.881 25.923 1.00 96.00 99 PHE A N 1
ATOM 828 C CA . PHE A 1 99 ? -17.581 1.237 24.954 1.00 96.00 99 PHE A CA 1
ATOM 829 C C . PHE A 1 99 ? -17.691 1.891 23.575 1.00 96.00 99 PHE A C 1
ATOM 831 O O . PHE A 1 99 ? -16.696 2.354 23.014 1.00 96.00 99 PHE A O 1
ATOM 838 N N . LYS A 1 100 ? -18.913 1.930 23.030 1.00 92.56 100 LYS A N 1
ATOM 839 C CA . LYS A 1 100 ? -19.172 2.439 21.683 1.00 92.56 100 LYS A CA 1
ATOM 840 C C . LYS A 1 100 ? -18.827 3.916 21.582 1.00 92.56 100 LYS A C 1
ATOM 842 O O . LYS A 1 100 ? -18.132 4.310 20.654 1.00 92.56 100 LYS A O 1
ATOM 847 N N . ASN A 1 101 ? -19.308 4.741 22.505 1.00 88.94 101 ASN A N 1
ATOM 848 C CA . ASN A 1 101 ? -19.258 6.190 22.350 1.00 88.94 101 ASN A CA 1
ATOM 849 C C . ASN A 1 101 ? -17.921 6.810 22.732 1.00 88.94 101 ASN A C 1
ATOM 851 O O . ASN A 1 101 ? -17.535 7.764 22.055 1.00 88.94 101 ASN A O 1
ATOM 855 N N . ASP A 1 102 ? -17.235 6.252 23.732 1.00 89.38 102 ASP A N 1
ATOM 856 C CA . ASP A 1 102 ? -16.062 6.894 24.325 1.00 89.38 102 ASP A CA 1
ATOM 857 C C . ASP A 1 102 ? -14.790 6.095 24.038 1.00 89.38 102 ASP A C 1
ATOM 859 O O . ASP A 1 102 ? -13.823 6.617 23.481 1.00 89.38 102 ASP A O 1
ATOM 863 N N . PHE A 1 103 ? -14.791 4.795 24.339 1.00 94.69 103 PHE A N 1
ATOM 864 C CA . PHE A 1 103 ? -13.573 3.993 24.231 1.00 94.69 103 PHE A CA 1
ATOM 865 C C . PHE A 1 103 ? -13.196 3.615 22.793 1.00 94.69 103 PHE A C 1
ATOM 867 O O . PHE A 1 103 ? -12.011 3.515 22.466 1.00 94.69 103 PHE A O 1
ATOM 874 N N . LEU A 1 104 ? -14.176 3.428 21.906 1.00 92.75 104 LEU A N 1
ATOM 875 C CA . LEU A 1 104 ? -13.913 3.040 20.520 1.00 92.75 104 LEU A CA 1
ATOM 876 C C . LEU A 1 104 ? -13.042 4.071 19.776 1.00 92.75 104 LEU A C 1
ATOM 878 O O . LEU A 1 104 ? -12.190 3.679 18.980 1.00 92.75 104 LEU A O 1
ATOM 882 N N . GLN A 1 105 ? -13.169 5.368 20.088 1.00 90.62 105 GLN A N 1
ATOM 883 C CA . GLN A 1 105 ? -12.270 6.389 19.537 1.00 90.62 105 GLN A CA 1
ATOM 884 C C . GLN A 1 105 ? -10.822 6.161 19.990 1.00 90.62 105 GLN A C 1
ATOM 886 O O . GLN A 1 105 ? -9.913 6.189 19.165 1.00 90.62 105 GLN A O 1
ATOM 891 N N . THR A 1 106 ? -10.604 5.831 21.267 1.00 92.00 106 THR A N 1
ATOM 892 C CA . THR A 1 106 ? -9.267 5.512 21.796 1.00 92.00 106 THR A CA 1
ATOM 893 C C . THR A 1 106 ? -8.642 4.312 21.078 1.00 92.00 106 THR A C 1
ATOM 895 O O . THR A 1 106 ? -7.434 4.294 20.829 1.00 92.00 106 THR A O 1
ATOM 898 N N . VAL A 1 107 ? -9.452 3.315 20.703 1.00 92.38 107 VAL A N 1
ATOM 899 C CA . VAL A 1 107 ? -8.994 2.177 19.891 1.00 92.38 107 VAL A CA 1
ATOM 900 C C . VAL A 1 107 ? -8.467 2.647 18.534 1.00 92.38 107 VAL A C 1
ATOM 902 O O . VAL A 1 107 ? -7.406 2.195 18.093 1.00 92.38 107 VAL A O 1
ATOM 905 N N . PHE A 1 108 ? -9.167 3.569 17.878 1.00 89.81 108 PHE A N 1
ATOM 906 C CA . PHE A 1 108 ? -8.747 4.096 16.583 1.00 89.81 108 PHE A CA 1
ATOM 907 C C . PHE A 1 108 ? -7.544 5.030 16.678 1.00 89.81 108 PHE A C 1
ATOM 909 O O . PHE A 1 108 ? -6.629 4.904 15.864 1.00 89.81 108 PHE A O 1
ATOM 916 N N . ASP A 1 109 ? -7.467 5.875 17.704 1.00 87.75 109 ASP A N 1
ATOM 917 C CA . ASP A 1 109 ? -6.294 6.718 17.957 1.00 87.75 109 ASP A CA 1
ATOM 918 C C . ASP A 1 109 ? -5.035 5.864 18.150 1.00 87.75 109 ASP A C 1
ATOM 920 O O . ASP A 1 109 ? -3.988 6.115 17.544 1.00 87.75 109 ASP A O 1
ATOM 924 N N . PHE A 1 110 ? -5.154 4.779 18.923 1.00 87.62 110 PHE A N 1
ATOM 925 C CA . PHE A 1 110 ? -4.067 3.826 19.126 1.00 87.62 110 PHE A CA 1
ATOM 926 C C . PHE A 1 110 ? -3.625 3.148 17.822 1.00 87.62 110 PHE A C 1
ATOM 928 O O . PHE A 1 110 ? -2.433 2.897 17.636 1.00 87.62 110 PHE A O 1
ATOM 935 N N . ARG A 1 111 ? -4.555 2.857 16.905 1.00 85.19 111 ARG A N 1
ATOM 936 C CA . ARG A 1 111 ? -4.237 2.305 15.577 1.00 85.19 111 ARG A CA 1
ATOM 937 C C . ARG A 1 111 ? -3.558 3.341 14.681 1.00 85.19 111 ARG A C 1
ATOM 939 O O . ARG A 1 111 ? -2.593 3.017 13.992 1.00 85.19 111 ARG A O 1
ATOM 946 N N . ASN A 1 112 ? -4.047 4.577 14.684 1.00 84.62 112 ASN A N 1
ATOM 947 C CA . ASN A 1 112 ? -3.585 5.631 13.784 1.00 84.62 112 ASN A CA 1
ATOM 948 C C . ASN A 1 112 ? -2.170 6.137 14.111 1.00 84.62 112 ASN A C 1
ATOM 950 O O . ASN A 1 112 ? -1.508 6.662 13.217 1.00 84.62 112 ASN A O 1
ATOM 954 N N . ARG A 1 113 ? -1.687 5.957 15.351 1.00 79.88 113 ARG A N 1
ATOM 955 C CA . ARG A 1 113 ? -0.430 6.545 15.865 1.00 79.88 113 ARG A CA 1
ATOM 956 C C . ARG A 1 113 ? 0.828 6.305 15.017 1.00 79.88 113 ARG A C 1
ATOM 958 O O . ARG A 1 113 ? 1.747 7.110 15.077 1.00 79.88 113 ARG A O 1
ATOM 965 N N . ASN A 1 114 ? 0.867 5.229 14.227 1.00 71.94 114 ASN A N 1
ATOM 966 C CA . ASN A 1 114 ? 2.034 4.851 13.418 1.00 71.94 114 ASN A CA 1
ATOM 967 C C . ASN A 1 114 ? 1.833 5.038 11.899 1.00 71.94 114 ASN A C 1
ATOM 969 O O . ASN A 1 114 ? 2.699 4.651 11.121 1.00 71.94 114 ASN A O 1
ATOM 973 N N . LYS A 1 115 ? 0.706 5.601 11.441 1.00 69.38 115 LYS A N 1
ATOM 974 C CA . LYS A 1 115 ? 0.390 5.703 10.003 1.00 69.38 115 LYS A CA 1
ATOM 975 C C . LYS A 1 115 ? 0.878 7.023 9.394 1.00 69.38 115 LYS A C 1
ATOM 977 O O . LYS A 1 115 ? 0.120 7.995 9.386 1.00 69.38 115 LYS A O 1
ATOM 982 N N . GLN A 1 116 ? 2.096 7.069 8.843 1.00 56.81 116 GLN A N 1
ATOM 983 C CA . GLN A 1 116 ? 2.741 8.344 8.458 1.00 56.81 116 GLN A CA 1
ATOM 984 C C . GLN A 1 116 ? 2.990 8.623 6.966 1.00 56.81 116 GLN A C 1
ATOM 986 O O . GLN A 1 116 ? 3.510 9.682 6.650 1.00 56.81 116 GLN A O 1
ATOM 991 N N . ASN A 1 117 ? 2.588 7.779 6.019 1.00 58.38 117 ASN A N 1
ATOM 992 C CA . ASN A 1 117 ? 3.288 7.847 4.724 1.00 58.38 117 ASN A CA 1
ATOM 993 C C . ASN A 1 117 ? 2.652 8.729 3.627 1.00 58.38 117 ASN A C 1
ATOM 995 O O . ASN A 1 117 ? 3.294 8.925 2.601 1.00 58.38 117 ASN A O 1
ATOM 999 N N . TYR A 1 118 ? 1.412 9.212 3.780 1.00 69.31 118 TYR A N 1
ATOM 1000 C CA . TYR A 1 118 ? 0.722 10.041 2.770 1.00 69.31 118 TYR A CA 1
ATOM 1001 C C . TYR A 1 118 ? -0.587 10.650 3.319 1.00 69.31 118 TYR A C 1
ATOM 1003 O O . TYR A 1 118 ? -1.068 10.244 4.390 1.00 69.31 118 TYR A O 1
ATOM 1011 N N . GLN A 1 119 ? -1.138 11.648 2.610 1.00 75.50 119 GLN A N 1
ATOM 1012 C CA . GLN A 1 119 ? -2.354 12.371 3.009 1.00 75.50 119 GLN A CA 1
ATOM 1013 C C . GLN A 1 119 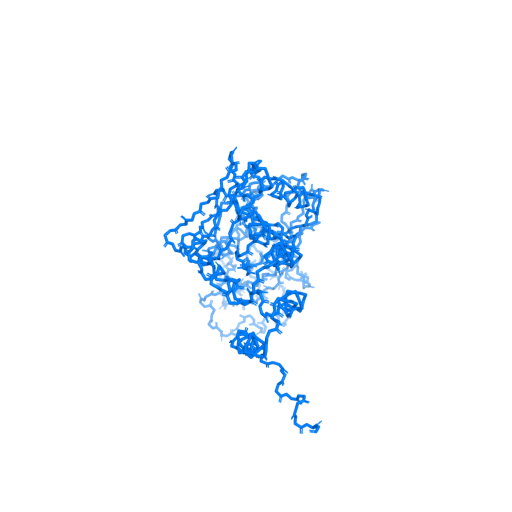? -3.587 11.458 3.072 1.00 75.50 119 GLN A C 1
ATOM 1015 O O . GLN A 1 119 ? -3.794 10.587 2.226 1.00 75.50 119 GLN A O 1
ATOM 1020 N N . THR A 1 120 ? -4.414 11.679 4.092 1.00 79.75 120 THR A N 1
ATOM 1021 C CA . THR A 1 120 ? -5.687 10.981 4.277 1.00 79.75 120 THR A CA 1
ATOM 1022 C C . THR A 1 120 ? -6.769 11.632 3.415 1.00 79.75 120 THR A C 1
ATOM 1024 O O . THR A 1 120 ? -6.976 12.840 3.495 1.00 79.75 120 THR A O 1
ATOM 1027 N N . LYS A 1 121 ? -7.489 10.830 2.629 1.00 81.00 121 LYS A N 1
ATOM 1028 C CA . LYS A 1 121 ? -8.573 11.268 1.741 1.00 81.00 121 LYS A CA 1
ATOM 1029 C C . LYS A 1 121 ? -9.926 10.839 2.290 1.00 81.00 121 LYS A C 1
ATOM 1031 O O . LYS A 1 121 ? -10.069 9.720 2.772 1.00 81.00 121 LYS A O 1
ATOM 1036 N N . THR A 1 122 ? -10.932 11.699 2.184 1.00 83.19 122 THR A N 1
ATOM 1037 C CA . THR A 1 122 ? -12.300 11.349 2.584 1.00 83.19 122 THR A CA 1
ATOM 1038 C C . THR A 1 122 ? -12.960 10.486 1.513 1.00 83.19 122 THR A C 1
ATOM 1040 O O . THR A 1 122 ? -13.161 10.945 0.391 1.00 83.19 122 THR A O 1
ATOM 1043 N N . LEU A 1 123 ? -13.325 9.250 1.856 1.00 80.38 123 LEU A N 1
ATOM 1044 C CA . LEU A 1 123 ? -13.959 8.311 0.930 1.00 80.38 123 LEU A CA 1
ATOM 1045 C C . LEU A 1 123 ? -15.478 8.328 1.070 1.00 80.38 123 LEU A C 1
ATOM 1047 O O . LEU A 1 123 ? -16.025 8.191 2.164 1.00 80.38 123 LEU A O 1
ATOM 1051 N N . GLN A 1 124 ? -16.150 8.476 -0.068 1.00 79.56 124 GLN A N 1
ATOM 1052 C CA . GLN A 1 124 ? -17.605 8.475 -0.181 1.00 79.56 124 GLN A CA 1
ATOM 1053 C C . GLN A 1 124 ? -18.135 7.056 -0.429 1.00 79.56 124 GLN A C 1
ATOM 1055 O O . GLN A 1 124 ? -17.398 6.176 -0.869 1.00 79.56 124 GLN A O 1
ATOM 1060 N N . GLN A 1 125 ? -19.427 6.821 -0.177 1.00 79.00 125 GLN A N 1
ATOM 1061 C CA . GLN A 1 125 ? -20.044 5.498 -0.353 1.00 79.00 125 GLN A CA 1
ATOM 1062 C C . GLN A 1 125 ? -19.879 4.947 -1.781 1.00 79.00 125 GLN A C 1
ATOM 1064 O O . GLN A 1 125 ? -19.523 3.784 -1.955 1.00 79.00 125 GLN A O 1
ATOM 1069 N N . ASN A 1 126 ? -20.027 5.808 -2.790 1.00 82.94 126 ASN A N 1
ATOM 1070 C CA . ASN A 1 126 ? -19.892 5.449 -4.204 1.00 82.94 126 ASN A CA 1
ATOM 1071 C C . ASN A 1 126 ? -18.520 4.850 -4.577 1.00 82.94 126 ASN A C 1
ATOM 1073 O O . ASN A 1 126 ? -18.410 4.168 -5.594 1.00 82.94 126 ASN A O 1
ATOM 1077 N N . PHE A 1 127 ? -17.475 5.099 -3.785 1.00 85.06 127 PHE A N 1
ATOM 1078 C CA . PHE A 1 127 ? -16.166 4.482 -3.968 1.00 85.06 127 PHE A CA 1
ATOM 1079 C C . PHE A 1 127 ? -16.232 2.973 -3.704 1.00 85.06 127 PHE A C 1
ATOM 1081 O O . PHE A 1 127 ? -15.667 2.197 -4.471 1.00 85.06 127 PHE A O 1
ATOM 1088 N N . PHE A 1 128 ? -16.968 2.560 -2.670 1.00 82.62 128 PHE A N 1
ATOM 1089 C CA . PHE A 1 128 ? -17.149 1.158 -2.277 1.00 82.62 128 PHE A CA 1
ATOM 1090 C C . PHE A 1 128 ? -18.145 0.421 -3.173 1.00 82.62 128 PHE A C 1
ATOM 1092 O O . PHE A 1 128 ? -18.029 -0.787 -3.342 1.00 82.62 128 PHE A O 1
ATOM 1099 N N . ASP A 1 129 ? -19.088 1.144 -3.781 1.00 82.75 129 ASP A N 1
ATOM 1100 C CA . ASP A 1 129 ? -20.018 0.563 -4.755 1.00 82.75 129 ASP A CA 1
ATOM 1101 C C . ASP A 1 129 ? -19.312 0.205 -6.074 1.00 82.75 129 ASP A C 1
ATOM 1103 O O . ASP A 1 129 ? -19.725 -0.713 -6.780 1.00 82.75 129 ASP A O 1
ATOM 1107 N N . LYS A 1 130 ? -18.243 0.938 -6.415 1.00 85.12 130 LYS A N 1
ATOM 1108 C CA . LYS A 1 130 ? -17.480 0.757 -7.659 1.00 85.12 130 LYS A CA 1
ATOM 1109 C C . LYS A 1 130 ? -16.268 -0.156 -7.512 1.00 85.12 130 LYS A C 1
ATOM 1111 O O . LYS A 1 130 ? -15.866 -0.770 -8.494 1.00 85.12 130 LYS A O 1
ATOM 1116 N N . ASN A 1 131 ? -15.674 -0.223 -6.321 1.00 86.19 131 ASN A N 1
ATOM 1117 C CA . ASN A 1 131 ? -14.396 -0.892 -6.109 1.00 86.19 131 ASN A CA 1
ATOM 1118 C C . ASN A 1 131 ? -14.510 -1.986 -5.052 1.00 86.19 131 ASN A C 1
ATOM 1120 O O . ASN A 1 131 ? -15.005 -1.759 -3.947 1.00 86.19 131 ASN A O 1
ATOM 1124 N N . PHE A 1 132 ? -13.955 -3.157 -5.362 1.00 86.69 132 PHE A N 1
ATOM 1125 C CA . PHE A 1 132 ? -13.682 -4.164 -4.347 1.00 86.69 132 PHE A CA 1
ATOM 1126 C C . PHE A 1 132 ? -12.416 -3.763 -3.588 1.00 86.69 132 PHE A C 1
ATOM 1128 O O . PHE A 1 132 ? -11.323 -3.753 -4.154 1.00 86.69 132 PHE A O 1
ATOM 1135 N N . VAL A 1 133 ? -12.582 -3.381 -2.323 1.00 90.12 133 VAL A N 1
ATOM 1136 C CA . VAL A 1 133 ? -11.513 -2.814 -1.497 1.00 90.12 133 VAL A CA 1
ATOM 1137 C C . VAL A 1 133 ? -11.117 -3.760 -0.372 1.00 90.12 133 VAL A C 1
ATOM 1139 O O . VAL A 1 133 ? -11.957 -4.406 0.255 1.00 90.12 133 VAL A O 1
ATOM 1142 N N . GLU A 1 134 ? -9.831 -3.764 -0.054 1.00 91.31 134 GLU A N 1
ATOM 1143 C CA . GLU A 1 134 ? -9.274 -4.484 1.084 1.00 91.31 134 GLU A CA 1
ATOM 1144 C C . GLU A 1 134 ? -8.514 -3.520 1.992 1.00 91.31 134 GLU A C 1
ATOM 1146 O O . GLU A 1 134 ? -7.838 -2.602 1.527 1.00 91.31 134 GLU A O 1
ATOM 1151 N N . VAL A 1 135 ? -8.612 -3.728 3.306 1.00 89.94 135 VAL A N 1
ATOM 1152 C CA . VAL A 1 135 ? -7.808 -2.989 4.285 1.00 89.94 135 VAL A CA 1
ATOM 1153 C C . VAL A 1 135 ? -6.473 -3.693 4.454 1.00 89.94 135 VAL A C 1
ATOM 1155 O O . VAL A 1 135 ? -6.421 -4.882 4.764 1.00 89.94 135 VAL A O 1
ATOM 1158 N N . ILE A 1 136 ? -5.390 -2.939 4.323 1.00 87.75 136 ILE A N 1
ATOM 1159 C CA . ILE A 1 136 ? -4.030 -3.428 4.533 1.00 87.75 136 ILE A CA 1
ATOM 1160 C C . ILE A 1 136 ? -3.404 -2.754 5.753 1.00 87.75 136 ILE A C 1
ATOM 1162 O O . ILE A 1 136 ? -3.741 -1.629 6.128 1.00 87.75 136 ILE A O 1
ATOM 1166 N N . ASN A 1 137 ? -2.508 -3.479 6.419 1.00 77.94 137 ASN A N 1
ATOM 1167 C CA . ASN A 1 137 ? -1.792 -2.961 7.586 1.00 77.94 137 ASN A CA 1
ATOM 1168 C C . ASN A 1 137 ? -0.461 -2.314 7.197 1.00 77.94 137 ASN A C 1
ATOM 1170 O O . ASN A 1 137 ? -0.051 -1.351 7.837 1.00 77.94 137 ASN A O 1
ATOM 1174 N N . GLU A 1 138 ? 0.191 -2.833 6.156 1.00 74.81 138 GLU A N 1
ATOM 1175 C CA . GLU A 1 138 ? 1.473 -2.342 5.665 1.00 74.81 138 GLU A CA 1
ATOM 1176 C C . GLU A 1 138 ? 1.512 -2.391 4.140 1.00 74.81 138 GLU A C 1
ATOM 1178 O O . GLU A 1 138 ? 0.964 -3.296 3.506 1.00 74.81 138 GLU A O 1
ATOM 1183 N N . ILE A 1 139 ? 2.195 -1.406 3.568 1.00 72.38 139 ILE A N 1
ATOM 1184 C CA . ILE A 1 139 ? 2.487 -1.308 2.146 1.00 72.38 139 ILE A CA 1
ATOM 1185 C C . ILE A 1 139 ? 3.964 -1.665 1.978 1.00 72.38 139 ILE A C 1
ATOM 1187 O O . ILE A 1 139 ? 4.837 -0.830 2.203 1.00 72.38 139 ILE A O 1
ATOM 1191 N N . ASN A 1 140 ? 4.249 -2.917 1.624 1.00 71.06 140 ASN A N 1
ATOM 1192 C CA . ASN A 1 140 ? 5.600 -3.349 1.274 1.00 71.06 140 ASN A CA 1
ATOM 1193 C C . ASN A 1 140 ? 5.765 -3.253 -0.247 1.00 71.06 140 ASN A C 1
ATOM 1195 O O . ASN A 1 140 ? 5.380 -4.172 -0.971 1.00 71.06 140 ASN A O 1
ATOM 1199 N N . LEU A 1 141 ? 6.249 -2.106 -0.725 1.00 73.56 141 LEU A N 1
ATOM 1200 C CA . LEU A 1 141 ? 6.337 -1.810 -2.152 1.00 73.56 141 LEU A CA 1
ATOM 1201 C C . LEU A 1 141 ? 7.769 -1.621 -2.619 1.00 73.56 141 LEU A C 1
ATOM 1203 O O . LEU A 1 141 ? 8.556 -0.882 -2.028 1.00 73.56 141 LEU A O 1
ATOM 1207 N N . ASP A 1 142 ? 8.044 -2.225 -3.768 1.00 81.69 142 ASP A N 1
ATOM 1208 C CA . ASP A 1 142 ? 9.123 -1.782 -4.628 1.00 81.69 142 ASP A CA 1
ATOM 1209 C C . ASP A 1 142 ? 8.639 -0.545 -5.393 1.00 81.69 142 ASP A C 1
ATOM 1211 O O . ASP A 1 142 ? 7.773 -0.639 -6.261 1.00 81.69 142 ASP A O 1
ATOM 1215 N N . LEU A 1 143 ? 9.188 0.628 -5.067 1.00 86.25 143 LEU A N 1
ATOM 1216 C CA . LEU A 1 143 ? 8.828 1.865 -5.764 1.00 86.25 143 LEU A CA 1
ATOM 1217 C C . LEU A 1 143 ? 9.270 1.875 -7.227 1.00 86.25 143 LEU A C 1
ATOM 1219 O O . LEU A 1 143 ? 8.815 2.733 -7.987 1.00 86.25 143 LEU A O 1
ATOM 1223 N N . ASN A 1 144 ? 10.122 0.929 -7.640 1.00 84.88 144 ASN A N 1
ATOM 1224 C CA . ASN A 1 144 ? 10.369 0.726 -9.052 1.00 84.88 144 ASN A CA 1
ATOM 1225 C C . ASN A 1 144 ? 9.041 0.427 -9.744 1.00 84.88 144 ASN A C 1
ATOM 1227 O O . ASN A 1 144 ? 8.449 -0.631 -9.546 1.00 84.88 144 ASN A O 1
ATOM 1231 N N . ARG A 1 145 ? 8.637 1.336 -10.635 1.00 83.06 145 ARG A N 1
ATOM 1232 C CA . ARG A 1 145 ? 7.410 1.246 -11.442 1.00 83.06 145 ARG A CA 1
ATOM 1233 C C . ARG A 1 145 ? 6.111 1.563 -10.710 1.00 83.06 145 ARG A C 1
ATOM 1235 O O . ARG A 1 145 ? 5.033 1.236 -11.208 1.00 83.06 145 ARG A O 1
ATOM 1242 N N . CYS A 1 146 ? 6.200 2.237 -9.573 1.00 92.12 146 CYS A N 1
ATOM 1243 C CA . CYS A 1 146 ? 5.024 2.859 -8.994 1.00 92.12 146 CYS A CA 1
ATOM 1244 C C . CYS A 1 146 ? 4.703 4.171 -9.728 1.00 92.12 146 CYS A C 1
ATOM 1246 O O . CYS A 1 146 ? 5.612 4.935 -10.054 1.00 92.12 146 CYS A O 1
ATOM 1248 N N . LEU A 1 147 ? 3.418 4.432 -9.972 1.00 93.00 147 LEU A N 1
ATOM 1249 C CA . LEU A 1 147 ? 2.904 5.758 -10.301 1.00 93.00 147 LEU A CA 1
ATOM 1250 C C . LEU A 1 147 ? 2.386 6.407 -9.028 1.00 93.00 147 LEU A C 1
ATOM 1252 O O . LEU A 1 147 ? 1.486 5.873 -8.388 1.00 93.00 147 LEU A O 1
ATOM 1256 N N . ILE A 1 148 ? 2.947 7.557 -8.678 1.00 91.88 148 ILE A N 1
ATOM 1257 C CA . ILE A 1 148 ? 2.575 8.306 -7.479 1.00 91.88 148 ILE A CA 1
ATOM 1258 C C . ILE A 1 148 ? 1.991 9.671 -7.833 1.00 91.88 148 ILE A C 1
ATOM 1260 O O . ILE A 1 148 ? 2.311 10.244 -8.878 1.00 91.88 148 ILE A O 1
ATOM 1264 N N . ASN A 1 149 ? 1.165 10.212 -6.945 1.00 88.31 149 ASN A N 1
ATOM 1265 C CA . ASN A 1 149 ? 0.763 11.613 -7.001 1.00 88.31 149 ASN A CA 1
ATOM 1266 C C . ASN A 1 149 ? 1.727 12.511 -6.194 1.00 88.31 149 ASN A C 1
ATOM 1268 O O . ASN A 1 149 ? 2.717 12.042 -5.629 1.00 88.31 149 ASN A O 1
ATOM 1272 N N . ASP A 1 150 ? 1.446 13.815 -6.157 1.00 81.31 150 ASP A N 1
ATOM 1273 C CA . ASP A 1 150 ? 2.242 14.791 -5.398 1.00 81.31 150 ASP A CA 1
ATOM 1274 C C . ASP A 1 150 ? 2.178 14.599 -3.870 1.00 81.31 150 ASP A C 1
ATOM 1276 O O . ASP A 1 150 ? 3.061 15.083 -3.164 1.00 81.31 150 ASP A O 1
ATOM 1280 N N . ASP A 1 151 ? 1.184 13.869 -3.353 1.00 80.25 151 ASP A N 1
ATOM 1281 C CA . ASP A 1 151 ? 0.994 13.656 -1.911 1.00 80.25 151 ASP A CA 1
ATOM 1282 C C . ASP A 1 151 ? 1.904 12.559 -1.334 1.00 80.25 151 ASP A C 1
ATOM 1284 O O . ASP A 1 151 ? 1.919 12.347 -0.118 1.00 80.25 151 ASP A O 1
ATOM 1288 N N . PHE A 1 152 ? 2.625 11.822 -2.185 1.00 81.62 152 PHE A N 1
ATOM 1289 C CA . PHE A 1 152 ? 3.505 10.735 -1.768 1.00 81.62 152 PHE A CA 1
ATOM 1290 C C . PHE A 1 152 ? 4.951 11.222 -1.595 1.00 81.62 152 PHE A C 1
ATOM 1292 O O . PHE A 1 152 ? 5.602 11.660 -2.548 1.00 81.62 152 PHE A O 1
ATOM 1299 N N . GLU A 1 153 ? 5.494 11.102 -0.381 1.00 77.19 153 GLU A N 1
ATOM 1300 C CA . GLU A 1 153 ? 6.859 11.543 -0.083 1.00 77.19 153 GLU A CA 1
ATOM 1301 C C . GLU A 1 153 ? 7.913 10.529 -0.566 1.00 77.19 153 GLU A C 1
ATOM 1303 O O . GLU A 1 153 ? 7.958 9.368 -0.155 1.00 77.19 153 GLU A O 1
ATOM 1308 N N . THR A 1 154 ? 8.824 10.985 -1.428 1.00 76.06 154 THR A N 1
ATOM 1309 C CA . THR A 1 154 ? 9.884 10.149 -2.021 1.00 76.06 154 THR A CA 1
ATOM 1310 C C . THR A 1 154 ? 11.264 10.353 -1.396 1.00 76.06 154 THR A C 1
ATOM 1312 O O . THR A 1 154 ? 12.171 9.575 -1.682 1.00 76.06 154 THR A O 1
ATOM 1315 N N . LYS A 1 155 ? 11.435 11.355 -0.521 1.00 68.94 155 LYS A N 1
ATOM 1316 C CA . LYS A 1 155 ? 12.741 11.873 -0.066 1.00 68.94 155 LYS A CA 1
ATOM 1317 C C . LYS A 1 155 ? 13.674 10.818 0.543 1.00 68.94 155 LYS A C 1
ATOM 1319 O O . LYS A 1 155 ? 14.884 10.905 0.367 1.00 68.94 155 LYS A O 1
ATOM 1324 N N . ASN A 1 156 ? 13.119 9.817 1.224 1.00 68.62 156 ASN A N 1
ATOM 1325 C CA . ASN A 1 156 ? 13.893 8.770 1.901 1.00 68.62 156 ASN A CA 1
ATOM 1326 C C . ASN A 1 156 ? 13.867 7.415 1.174 1.00 68.62 156 ASN A C 1
ATOM 1328 O O . ASN A 1 156 ? 14.442 6.444 1.668 1.00 68.62 156 ASN A O 1
ATOM 1332 N N . ASN A 1 157 ? 13.212 7.328 0.013 1.00 77.81 157 ASN A N 1
ATOM 1333 C CA . ASN A 1 157 ? 12.989 6.062 -0.672 1.00 77.81 157 ASN A CA 1
ATOM 1334 C C . ASN A 1 157 ? 13.961 5.857 -1.843 1.00 77.81 157 ASN A C 1
ATOM 1336 O O . ASN A 1 157 ? 14.196 6.745 -2.662 1.00 77.81 157 ASN A O 1
ATOM 1340 N N . LYS A 1 158 ? 14.513 4.644 -1.959 1.00 82.00 158 LYS A N 1
ATOM 1341 C CA . LYS A 1 158 ? 15.409 4.270 -3.060 1.00 82.00 158 LYS A CA 1
ATOM 1342 C C . LYS A 1 158 ? 14.623 3.595 -4.184 1.00 82.00 158 LYS A C 1
ATOM 1344 O O . LYS A 1 158 ? 14.046 2.535 -3.980 1.00 82.00 158 LYS A O 1
ATOM 1349 N N . PHE A 1 159 ? 14.669 4.171 -5.379 1.00 88.88 159 PHE A N 1
ATOM 1350 C CA . PHE A 1 159 ? 14.168 3.594 -6.628 1.00 88.88 159 PHE A CA 1
ATOM 1351 C C . PHE A 1 159 ? 15.134 3.893 -7.781 1.00 88.88 159 PHE A C 1
ATOM 1353 O O . PHE A 1 159 ? 15.971 4.785 -7.678 1.00 88.88 159 PHE A O 1
ATOM 1360 N N . LYS A 1 160 ? 15.037 3.140 -8.877 1.00 88.12 160 LYS A N 1
ATOM 1361 C CA . LYS A 1 160 ? 15.715 3.429 -10.152 1.00 88.12 160 LYS A CA 1
ATOM 1362 C C . LYS A 1 160 ? 14.795 4.185 -11.105 1.00 88.12 160 LYS A C 1
ATOM 1364 O O . LYS A 1 160 ? 15.237 5.116 -11.770 1.00 88.12 160 LYS A O 1
ATOM 1369 N N . VAL A 1 161 ? 13.528 3.770 -11.161 1.00 90.31 161 VAL A N 1
ATOM 1370 C CA . VAL A 1 161 ? 12.500 4.317 -12.053 1.00 90.31 161 VAL A CA 1
ATOM 1371 C C . VAL A 1 161 ? 11.211 4.542 -11.276 1.00 90.31 161 VAL A C 1
ATOM 1373 O O . VAL A 1 161 ? 10.693 3.608 -10.670 1.00 90.31 161 VAL A O 1
ATOM 1376 N N . LEU A 1 162 ? 10.677 5.756 -11.344 1.00 93.06 162 LEU A N 1
ATOM 1377 C CA . LEU A 1 162 ? 9.415 6.141 -10.722 1.00 93.06 162 LEU A CA 1
ATOM 1378 C C . LEU A 1 162 ? 8.547 6.891 -11.734 1.00 93.06 162 LEU A C 1
ATOM 1380 O O . LEU A 1 162 ? 9.056 7.671 -12.542 1.00 93.06 162 LEU A O 1
ATOM 1384 N N . PHE A 1 163 ? 7.239 6.678 -11.669 1.00 94.00 163 PHE A N 1
ATOM 1385 C CA . PHE A 1 163 ? 6.263 7.453 -12.422 1.00 94.00 163 PHE A CA 1
ATOM 1386 C C . PHE A 1 163 ? 5.579 8.436 -11.478 1.00 94.00 163 PHE A C 1
ATOM 1388 O O . PHE A 1 163 ? 5.264 8.110 -10.335 1.00 94.00 163 PHE A O 1
ATOM 1395 N N . LYS A 1 164 ? 5.339 9.651 -11.952 1.00 93.81 164 LYS A N 1
ATOM 1396 C CA . LYS A 1 164 ? 4.715 10.720 -11.185 1.00 93.81 164 LYS A CA 1
ATOM 1397 C C . LYS A 1 164 ? 3.580 11.348 -11.989 1.00 93.81 164 LYS A C 1
ATOM 1399 O O . LYS A 1 164 ? 3.713 11.557 -13.189 1.00 93.81 164 LYS A O 1
ATOM 1404 N N . MET A 1 165 ? 2.468 11.653 -11.340 1.00 93.06 165 MET A N 1
ATOM 1405 C CA . MET A 1 165 ? 1.378 12.434 -11.928 1.00 93.06 165 MET A CA 1
ATOM 1406 C C . MET A 1 165 ? 1.773 13.910 -12.052 1.00 93.06 165 MET A C 1
ATOM 1408 O O . MET A 1 165 ? 2.508 14.439 -11.220 1.00 93.06 165 MET A O 1
ATOM 1412 N N . GLY A 1 166 ? 1.299 14.585 -13.092 1.00 91.81 166 GLY A N 1
ATOM 1413 C CA . GLY A 1 166 ? 1.600 15.989 -13.332 1.00 91.81 166 GLY A CA 1
ATOM 1414 C C . GLY A 1 166 ? 0.837 16.563 -14.518 1.00 91.81 166 GLY A C 1
ATOM 1415 O O . GLY A 1 166 ? -0.082 15.953 -15.055 1.00 91.81 166 GLY A O 1
ATOM 1416 N N . THR A 1 167 ? 1.213 17.773 -14.926 1.00 91.38 167 THR A N 1
ATOM 1417 C CA . THR A 1 167 ? 0.502 18.526 -15.974 1.00 91.38 167 THR A CA 1
ATOM 1418 C C . THR A 1 167 ? 1.067 18.317 -17.373 1.00 91.38 167 THR A C 1
ATOM 1420 O O . THR A 1 167 ? 0.370 18.540 -18.357 1.00 91.38 167 THR A O 1
ATOM 1423 N N . LYS A 1 168 ? 2.331 17.907 -17.476 1.00 93.38 168 LYS A N 1
ATOM 1424 C CA . LYS A 1 168 ? 3.021 17.688 -18.747 1.00 93.38 168 LYS A CA 1
ATOM 1425 C C . LYS A 1 168 ? 3.926 16.478 -18.663 1.00 93.38 168 LYS A C 1
ATOM 1427 O O . LYS A 1 168 ? 4.464 16.180 -17.592 1.00 93.38 168 LYS A O 1
ATOM 1432 N N . PHE A 1 169 ? 4.142 15.843 -19.808 1.00 95.25 169 PHE A N 1
ATOM 1433 C CA . PHE A 1 169 ? 5.150 14.808 -19.895 1.00 95.25 169 PHE A CA 1
ATOM 1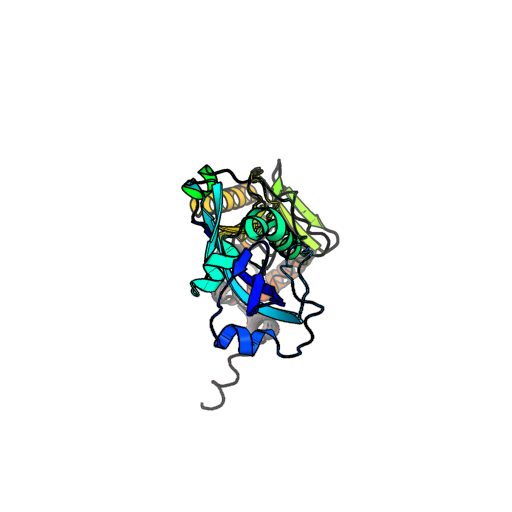434 C C . PHE A 1 169 ? 6.548 15.404 -19.725 1.00 95.25 169 PHE A C 1
ATOM 1436 O O . PHE A 1 169 ? 6.898 16.399 -20.363 1.00 95.25 169 PHE A O 1
ATOM 1443 N N . LYS A 1 170 ? 7.344 14.812 -18.838 1.00 95.06 170 LYS A N 1
ATOM 1444 C CA . LYS A 1 170 ? 8.774 15.109 -18.709 1.00 95.06 170 LYS A CA 1
ATOM 1445 C C . LYS A 1 170 ? 9.509 13.891 -18.174 1.00 95.06 170 LYS A C 1
ATOM 1447 O O . LYS A 1 170 ? 8.956 13.122 -17.389 1.00 95.06 170 LYS A O 1
ATOM 1452 N N . ILE A 1 171 ? 10.767 13.759 -18.565 1.00 93.12 171 ILE A N 1
ATOM 1453 C CA . ILE A 1 171 ? 11.693 12.779 -18.008 1.00 93.12 171 ILE A CA 1
ATOM 1454 C C . ILE A 1 171 ? 12.786 13.576 -17.313 1.00 93.12 171 ILE A C 1
ATOM 1456 O O . ILE A 1 171 ? 13.437 14.411 -17.938 1.00 93.12 171 ILE A O 1
ATOM 1460 N N . GLU A 1 172 ? 12.957 13.353 -16.018 1.00 91.62 172 GLU A N 1
ATOM 1461 C CA . GLU A 1 172 ? 13.988 14.013 -15.225 1.00 91.62 172 GLU A CA 1
ATOM 1462 C C . GLU A 1 172 ? 14.790 12.998 -14.421 1.00 91.62 172 GLU A C 1
ATOM 1464 O O . GLU A 1 172 ? 14.328 11.893 -14.129 1.00 91.62 172 GLU A O 1
ATOM 1469 N N . GLN A 1 173 ? 16.010 13.385 -14.068 1.00 88.25 173 GLN A N 1
ATOM 1470 C CA . GLN A 1 173 ? 16.851 12.627 -13.158 1.00 88.25 173 GLN A CA 1
ATOM 1471 C C . GLN A 1 173 ? 17.150 13.472 -11.940 1.00 88.25 173 GLN A C 1
ATOM 1473 O O . GLN A 1 173 ? 17.499 14.646 -12.067 1.00 88.25 173 GLN A O 1
ATOM 1478 N N . ASN A 1 174 ? 17.022 12.874 -10.763 1.00 86.62 174 ASN A N 1
ATOM 1479 C CA . ASN A 1 174 ? 17.420 13.545 -9.537 1.00 86.62 174 ASN A CA 1
ATOM 1480 C C . ASN A 1 174 ? 18.918 13.349 -9.245 1.00 86.62 174 ASN A C 1
ATOM 1482 O O . ASN A 1 174 ? 19.637 12.636 -9.948 1.00 86.62 174 ASN A O 1
ATOM 1486 N N . GLU A 1 175 ? 19.385 13.971 -8.166 1.00 84.00 175 GLU A N 1
ATOM 1487 C CA . GLU A 1 175 ? 20.785 13.918 -7.723 1.00 84.00 175 GLU A CA 1
ATOM 1488 C C . GLU A 1 175 ? 21.266 12.493 -7.399 1.00 84.00 175 GLU A C 1
ATOM 1490 O O . GLU A 1 175 ? 22.453 12.193 -7.503 1.00 84.00 175 GLU A O 1
ATOM 1495 N N . LEU A 1 176 ? 20.339 11.586 -7.079 1.00 84.31 176 LEU A N 1
ATOM 1496 C CA . LEU A 1 176 ? 20.604 10.175 -6.804 1.00 84.31 176 LEU A CA 1
ATOM 1497 C C . LEU A 1 176 ? 20.596 9.303 -8.074 1.00 84.31 176 LEU A C 1
ATOM 1499 O O . LEU A 1 176 ? 20.610 8.077 -7.970 1.00 84.31 176 LEU A O 1
ATOM 1503 N N . SER A 1 177 ? 20.583 9.911 -9.267 1.00 84.62 177 SER A N 1
ATOM 1504 C CA . SER A 1 177 ? 20.505 9.219 -10.566 1.00 84.62 177 SER A CA 1
ATOM 1505 C C . SER A 1 177 ? 19.259 8.341 -10.722 1.00 84.62 177 SER A C 1
ATOM 1507 O O . SER A 1 177 ? 19.273 7.315 -11.402 1.00 84.62 177 SER A O 1
ATOM 1509 N N . GLN A 1 178 ? 18.161 8.738 -10.084 1.00 88.06 178 GLN A N 1
ATOM 1510 C CA . GLN A 1 178 ? 16.875 8.061 -10.199 1.00 88.06 178 GLN A CA 1
ATOM 1511 C C . GLN A 1 178 ? 16.070 8.744 -11.300 1.00 88.06 178 GLN A C 1
ATOM 1513 O O . GLN A 1 178 ? 15.957 9.970 -11.314 1.00 88.06 178 GLN A O 1
ATOM 1518 N N . THR A 1 179 ? 15.517 7.960 -12.224 1.00 90.56 179 THR A N 1
ATOM 1519 C CA . THR A 1 179 ? 14.726 8.492 -13.338 1.00 90.56 179 THR A CA 1
ATOM 1520 C C . THR A 1 179 ? 13.264 8.618 -12.935 1.00 90.56 179 THR A C 1
ATOM 1522 O O . THR A 1 179 ? 12.655 7.660 -12.454 1.00 90.56 179 THR A O 1
ATOM 1525 N N . ILE A 1 180 ? 12.702 9.802 -13.154 1.00 92.62 180 ILE A N 1
ATOM 1526 C CA . ILE A 1 180 ? 11.321 10.145 -12.841 1.00 92.62 180 ILE A CA 1
ATOM 1527 C C . ILE A 1 180 ? 10.625 10.531 -14.141 1.00 92.62 180 ILE A C 1
ATOM 1529 O O . ILE A 1 180 ? 10.996 11.498 -14.807 1.00 92.62 180 ILE A O 1
ATOM 1533 N N . TYR A 1 181 ? 9.597 9.771 -14.490 1.00 94.31 181 TYR A N 1
ATOM 1534 C CA . TYR A 1 181 ? 8.706 10.071 -15.603 1.00 94.31 181 TYR A CA 1
ATOM 1535 C C . TYR A 1 181 ? 7.491 10.790 -15.039 1.00 94.31 181 TYR A C 1
ATOM 1537 O O . TYR A 1 181 ? 6.749 10.216 -14.248 1.00 94.31 181 TYR A O 1
ATOM 1545 N N . THR A 1 182 ? 7.264 12.034 -15.435 1.00 94.88 182 THR A N 1
ATOM 1546 C CA . THR A 1 182 ? 6.009 12.720 -15.124 1.00 94.88 182 THR A CA 1
ATOM 1547 C C . THR A 1 182 ? 5.029 12.473 -16.254 1.00 94.88 182 THR A C 1
ATOM 1549 O O . THR A 1 182 ? 5.373 12.730 -17.402 1.00 94.88 182 THR A O 1
ATOM 1552 N N . LEU A 1 183 ? 3.835 11.972 -15.951 1.00 94.25 183 LEU A N 1
ATOM 1553 C CA . LEU A 1 183 ? 2.761 11.765 -16.916 1.00 94.25 183 LEU A CA 1
ATOM 1554 C C . LEU A 1 183 ? 1.753 12.918 -16.822 1.00 94.25 183 LEU A C 1
ATOM 1556 O O . LEU A 1 183 ? 1.446 13.341 -15.706 1.00 94.25 183 LEU A O 1
ATOM 1560 N N . PRO A 1 184 ? 1.197 13.393 -17.953 1.00 93.31 184 PRO A N 1
ATOM 1561 C CA . PRO A 1 184 ? 0.131 14.393 -17.979 1.00 93.31 184 PRO A CA 1
ATOM 1562 C C . PRO A 1 184 ? -1.204 13.760 -17.559 1.00 93.31 184 PRO A C 1
ATOM 1564 O O . PRO A 1 184 ? -2.094 13.520 -18.370 1.00 93.31 184 PRO A O 1
ATOM 1567 N N . PHE A 1 185 ? -1.315 13.429 -16.281 1.00 91.06 185 PHE A N 1
ATOM 1568 C CA . PHE A 1 185 ? -2.482 12.812 -15.675 1.00 91.06 185 PHE A CA 1
ATOM 1569 C C . PHE A 1 185 ? -2.651 13.368 -14.267 1.00 91.06 185 PHE A C 1
ATOM 1571 O O . PHE A 1 185 ? -1.672 13.543 -13.542 1.00 91.06 185 PHE A O 1
ATOM 1578 N N . SER A 1 186 ? -3.894 13.629 -13.879 1.00 85.81 186 SER A N 1
ATOM 1579 C CA . SER A 1 186 ? -4.237 14.090 -12.542 1.00 85.81 186 SER A CA 1
ATOM 1580 C C . SER A 1 186 ? -5.497 13.375 -12.088 1.00 85.81 186 SER A C 1
ATOM 1582 O O . SER A 1 186 ? -6.541 13.478 -12.728 1.00 85.81 186 SER A O 1
ATOM 1584 N N . ASP A 1 187 ? -5.388 12.663 -10.975 1.00 82.81 187 ASP A N 1
ATOM 1585 C CA . ASP A 1 187 ? -6.532 12.170 -10.227 1.00 82.81 187 ASP A CA 1
ATOM 1586 C C . ASP A 1 187 ? -6.228 12.363 -8.746 1.00 82.81 187 ASP A C 1
ATOM 1588 O O . ASP A 1 187 ? -5.320 11.745 -8.185 1.00 82.81 187 ASP A O 1
ATOM 1592 N N . SER A 1 188 ? -6.982 13.253 -8.109 1.00 72.62 188 SER A N 1
ATOM 1593 C CA . SER A 1 188 ? -6.819 13.553 -6.691 1.00 72.62 188 SER A CA 1
ATOM 1594 C C . SER A 1 188 ? -7.211 12.385 -5.791 1.00 72.62 188 SER A C 1
ATOM 1596 O O . SER A 1 188 ? -6.858 12.405 -4.618 1.00 72.62 188 SER A O 1
ATOM 1598 N N . ASN A 1 189 ? -7.882 11.347 -6.292 1.00 73.75 189 ASN A N 1
ATOM 1599 C CA . ASN A 1 189 ? -8.228 10.158 -5.514 1.00 73.75 189 ASN A CA 1
ATOM 1600 C C . ASN A 1 189 ? -7.105 9.121 -5.524 1.00 73.75 189 ASN A C 1
ATOM 1602 O O . ASN A 1 189 ? -6.891 8.442 -4.523 1.00 73.75 189 ASN A O 1
ATOM 1606 N N . LEU A 1 190 ? -6.301 9.062 -6.581 1.00 82.38 190 LEU A N 1
ATOM 1607 C CA . LEU A 1 190 ? -5.183 8.128 -6.671 1.00 82.38 190 LEU A CA 1
ATOM 1608 C C . LEU A 1 190 ? -3.984 8.658 -5.889 1.00 82.38 190 LEU A C 1
ATOM 1610 O O . LEU A 1 190 ? -3.586 9.807 -6.050 1.00 82.38 190 LEU A O 1
ATOM 1614 N N . THR A 1 191 ? -3.418 7.835 -5.009 1.00 85.06 191 THR A N 1
ATOM 1615 C CA . THR A 1 191 ? -2.174 8.184 -4.307 1.00 85.06 191 THR A CA 1
ATOM 1616 C C . THR A 1 191 ? -0.996 7.422 -4.884 1.00 85.06 191 THR A C 1
ATOM 1618 O O . THR A 1 191 ? 0.020 8.022 -5.228 1.00 85.06 191 THR A O 1
ATOM 1621 N N . LEU A 1 192 ? -1.138 6.104 -5.005 1.00 90.56 192 LEU A N 1
ATOM 1622 C CA . LEU A 1 192 ? -0.087 5.243 -5.518 1.00 90.56 192 LEU A CA 1
ATOM 1623 C C . LEU A 1 192 ? -0.690 4.090 -6.318 1.00 90.56 192 LEU A C 1
ATOM 1625 O O . LEU A 1 192 ? -1.672 3.482 -5.902 1.00 90.56 192 LEU A O 1
ATOM 1629 N N . ILE A 1 193 ? -0.064 3.759 -7.440 1.00 92.06 193 ILE A N 1
ATOM 1630 C CA . ILE A 1 193 ? -0.389 2.602 -8.272 1.00 92.06 193 ILE A CA 1
ATOM 1631 C C . ILE A 1 193 ? 0.877 1.780 -8.466 1.00 92.06 193 ILE A C 1
ATOM 1633 O O . ILE A 1 193 ? 1.883 2.307 -8.930 1.00 92.06 193 ILE A O 1
ATOM 1637 N N . ASP A 1 194 ? 0.822 0.489 -8.168 1.00 90.81 194 ASP A N 1
ATOM 1638 C CA . ASP A 1 194 ? 1.874 -0.457 -8.524 1.00 90.81 194 ASP A CA 1
ATOM 1639 C C . ASP A 1 194 ? 1.545 -1.102 -9.878 1.00 90.81 194 ASP A C 1
ATOM 1641 O O . ASP A 1 194 ? 0.660 -1.956 -9.989 1.00 90.81 194 ASP A O 1
ATOM 1645 N N . PHE A 1 195 ? 2.279 -0.722 -10.927 1.00 89.25 195 PHE A N 1
ATOM 1646 C CA . PHE A 1 195 ? 2.082 -1.283 -12.264 1.00 89.25 195 PHE A CA 1
ATOM 1647 C C . PHE A 1 195 ? 2.471 -2.761 -12.394 1.00 89.25 195 PHE A C 1
ATOM 1649 O O . PHE A 1 195 ? 2.049 -3.399 -13.364 1.00 89.25 195 PHE A O 1
ATOM 1656 N N . LYS A 1 196 ? 3.253 -3.316 -11.459 1.00 85.62 196 LYS A N 1
ATOM 1657 C CA . LYS A 1 196 ? 3.630 -4.735 -11.447 1.00 85.62 196 LYS A CA 1
ATOM 1658 C C . LYS A 1 196 ? 2.484 -5.603 -10.946 1.00 85.62 196 LYS A C 1
ATOM 1660 O O . LYS A 1 196 ? 2.189 -6.626 -11.557 1.00 85.62 196 LYS A O 1
ATOM 1665 N N . THR A 1 197 ? 1.859 -5.213 -9.838 1.00 87.50 197 THR A N 1
ATOM 1666 C CA . THR A 1 197 ? 0.755 -5.977 -9.233 1.00 87.50 197 THR A CA 1
ATOM 1667 C C . THR A 1 197 ? -0.624 -5.526 -9.708 1.00 87.50 197 THR A C 1
ATOM 1669 O O . THR A 1 197 ? -1.601 -6.220 -9.454 1.00 87.50 197 THR A O 1
ATOM 1672 N N . ASN A 1 198 ? -0.699 -4.410 -10.439 1.00 88.88 198 ASN A N 1
ATOM 1673 C CA . ASN A 1 198 ? -1.934 -3.731 -10.833 1.00 88.88 198 ASN A CA 1
ATOM 1674 C C . ASN A 1 198 ? -2.807 -3.323 -9.633 1.00 88.88 198 ASN A C 1
ATOM 1676 O O . ASN A 1 198 ? -4.035 -3.328 -9.718 1.00 88.88 198 ASN A O 1
ATOM 1680 N N . LYS A 1 199 ? -2.168 -2.972 -8.514 1.00 91.19 199 LYS A N 1
ATOM 1681 C CA . LYS A 1 199 ? -2.843 -2.560 -7.283 1.00 91.19 199 LYS A CA 1
ATOM 1682 C C . LYS A 1 199 ? -2.779 -1.054 -7.108 1.00 91.19 199 LYS A C 1
ATOM 1684 O O . LYS A 1 199 ? -1.740 -0.437 -7.343 1.00 91.19 199 LYS A O 1
ATOM 1689 N N . ILE A 1 200 ? -3.886 -0.479 -6.659 1.00 91.69 200 ILE A N 1
ATOM 1690 C CA . ILE A 1 200 ? -4.009 0.933 -6.318 1.00 91.69 200 ILE A CA 1
ATOM 1691 C C . ILE A 1 200 ? -4.120 1.053 -4.807 1.00 91.69 200 ILE A C 1
ATOM 1693 O O . ILE A 1 200 ? -4.906 0.347 -4.180 1.00 91.69 200 ILE A O 1
ATOM 1697 N N . TYR A 1 201 ? -3.339 1.964 -4.242 1.00 90.06 201 TYR A N 1
ATOM 1698 C CA . TYR A 1 201 ? -3.230 2.204 -2.815 1.00 90.06 201 TYR A CA 1
ATOM 1699 C C . TYR A 1 201 ? -3.722 3.610 -2.486 1.00 90.06 201 TYR A C 1
ATOM 1701 O O . TYR A 1 201 ? -3.333 4.596 -3.122 1.00 90.06 201 TYR A O 1
ATOM 1709 N N . ILE A 1 202 ? -4.578 3.695 -1.472 1.00 88.56 202 ILE A N 1
ATOM 1710 C CA . ILE A 1 202 ? -5.186 4.942 -1.010 1.00 88.56 202 ILE A CA 1
ATOM 1711 C C . ILE A 1 202 ? -5.334 4.919 0.507 1.00 88.56 202 ILE A C 1
ATOM 1713 O O . ILE A 1 202 ? -5.638 3.886 1.099 1.00 88.56 202 ILE A O 1
ATOM 1717 N N . LYS A 1 203 ? -5.147 6.071 1.151 1.00 85.38 203 LY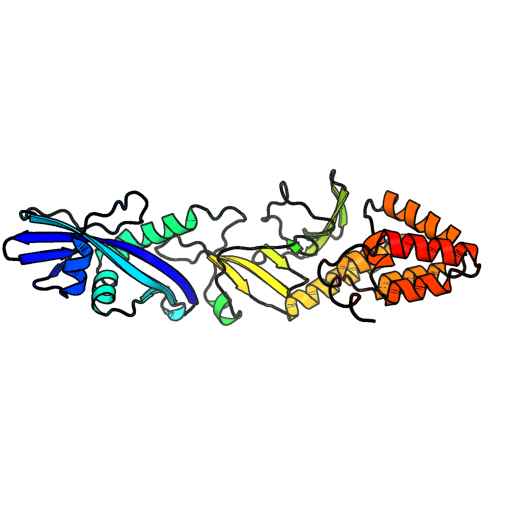S A N 1
ATOM 1718 C CA . LYS A 1 203 ? -5.376 6.223 2.586 1.00 85.38 203 LYS A CA 1
ATOM 1719 C C . LYS A 1 203 ? -6.686 6.941 2.747 1.00 85.38 203 LYS A C 1
ATOM 1721 O O . LYS A 1 203 ? -6.796 8.123 2.440 1.00 85.38 203 LYS A O 1
ATOM 1726 N N . GLY A 1 204 ? -7.677 6.189 3.186 1.00 82.94 204 GLY A N 1
ATOM 1727 C CA . GLY A 1 204 ? -9.023 6.666 3.406 1.00 82.94 204 GLY A CA 1
ATOM 1728 C C . GLY A 1 204 ? -9.253 7.044 4.859 1.00 82.94 204 GLY A C 1
ATOM 1729 O O . GLY A 1 204 ? -8.900 6.287 5.763 1.00 82.94 204 GLY A O 1
ATOM 1730 N N . GLN A 1 205 ? -9.913 8.170 5.078 1.00 80.94 205 GLN A N 1
ATOM 1731 C CA . GLN A 1 205 ? -10.789 8.372 6.223 1.00 80.94 205 GLN A CA 1
ATOM 1732 C C . GLN A 1 205 ? -12.222 8.396 5.713 1.00 80.94 205 GLN A C 1
ATOM 1734 O O . GLN A 1 205 ? -12.505 8.682 4.551 1.00 80.94 205 GLN A O 1
ATOM 1739 N N . PHE A 1 206 ? -13.139 8.083 6.604 1.00 75.50 206 PHE A N 1
ATOM 1740 C CA . PHE A 1 206 ? -14.554 8.120 6.325 1.00 75.50 206 PHE A CA 1
ATOM 1741 C C . PHE A 1 206 ? -15.187 9.256 7.120 1.00 75.50 206 PHE A C 1
ATOM 1743 O O . PHE A 1 206 ? -14.745 9.571 8.227 1.00 75.50 206 PHE A O 1
ATOM 1750 N N . SER A 1 207 ? -16.224 9.868 6.557 1.00 58.56 207 SER A N 1
ATOM 1751 C CA . SER A 1 207 ? -16.976 10.954 7.189 1.00 58.56 207 SER A CA 1
ATOM 1752 C C . SER A 1 207 ? -17.810 10.440 8.369 1.00 58.56 207 SER A C 1
ATOM 1754 O O . SER A 1 207 ? -19.017 10.260 8.231 1.00 58.56 207 SER A O 1
ATOM 1756 N N . TRP A 1 208 ? -17.193 10.164 9.520 1.00 64.81 208 TRP A N 1
ATOM 1757 C CA . TRP A 1 208 ? -17.871 9.616 10.704 1.00 64.81 208 TRP A CA 1
ATOM 1758 C C . TRP A 1 208 ? -17.579 10.412 11.977 1.00 64.81 208 TRP A C 1
ATOM 1760 O O . TRP A 1 208 ? -16.680 11.246 12.020 1.00 64.81 208 TRP A O 1
ATOM 1770 N N . LYS A 1 209 ? -18.291 10.057 13.059 1.00 70.19 209 LYS A N 1
ATOM 1771 C CA . LYS A 1 209 ? -17.982 10.476 14.439 1.00 70.19 209 LYS A CA 1
ATOM 1772 C C . LYS A 1 209 ? -16.538 10.142 14.850 1.00 70.19 209 LYS A C 1
ATOM 1774 O O . LYS A 1 209 ? -16.003 10.810 15.729 1.00 70.19 209 LYS A O 1
ATOM 1779 N N . TYR A 1 210 ? -15.931 9.115 14.246 1.00 74.94 210 TYR A N 1
ATOM 1780 C CA . TYR A 1 210 ? -14.615 8.622 14.634 1.00 74.94 210 TYR A CA 1
ATOM 1781 C C . TYR A 1 210 ? -13.513 8.956 13.628 1.00 74.94 210 TYR A C 1
ATOM 1783 O O . TYR A 1 210 ? -13.695 8.812 12.418 1.00 74.94 210 TYR A O 1
ATOM 1791 N N . ASN A 1 211 ? -12.326 9.281 14.139 1.00 77.88 211 ASN A N 1
ATOM 1792 C CA . ASN A 1 211 ? -11.125 9.449 13.322 1.00 77.88 211 ASN A CA 1
ATOM 1793 C C . ASN A 1 211 ? -10.465 8.086 13.084 1.00 77.88 211 ASN A C 1
ATOM 1795 O O . ASN A 1 211 ? -9.603 7.670 13.857 1.00 77.88 211 ASN A O 1
ATOM 1799 N N . LEU A 1 212 ? -10.864 7.368 12.032 1.00 82.69 212 LEU A N 1
ATOM 1800 C CA . LEU A 1 212 ? -10.235 6.109 11.620 1.00 82.69 212 LEU A CA 1
ATOM 1801 C C . LEU A 1 212 ? -9.560 6.266 10.255 1.00 82.69 212 LEU A C 1
ATOM 1803 O O . LEU A 1 212 ? -10.238 6.479 9.252 1.00 82.69 212 LEU A O 1
ATOM 1807 N N . ASN A 1 213 ? -8.237 6.082 10.222 1.00 85.75 213 ASN A N 1
ATOM 1808 C CA . ASN A 1 213 ? -7.452 6.110 8.990 1.00 85.75 213 ASN A CA 1
ATOM 1809 C C . ASN A 1 213 ? -7.150 4.682 8.525 1.00 85.75 213 ASN A C 1
ATOM 1811 O O . ASN A 1 213 ? -6.506 3.898 9.234 1.00 85.75 213 ASN A O 1
ATOM 1815 N N . LEU A 1 214 ? -7.556 4.341 7.306 1.00 86.56 214 LEU A N 1
ATOM 1816 C CA . LEU A 1 214 ? -7.314 3.041 6.688 1.00 86.56 214 LEU A CA 1
ATOM 1817 C C . LEU A 1 214 ? -6.398 3.174 5.486 1.00 86.56 214 LEU A C 1
ATOM 1819 O O . LEU A 1 214 ? -6.571 4.073 4.678 1.00 86.56 214 LEU A O 1
ATOM 1823 N N . ASP A 1 215 ? -5.459 2.245 5.373 1.00 87.75 215 ASP A N 1
ATOM 1824 C CA . ASP A 1 215 ? -4.723 2.033 4.136 1.00 87.75 215 ASP A CA 1
ATOM 1825 C C . ASP A 1 215 ? -5.520 0.979 3.374 1.00 87.75 215 ASP A C 1
ATOM 1827 O O . ASP A 1 215 ? -5.801 -0.098 3.909 1.00 87.75 215 ASP A O 1
ATOM 1831 N N . LEU A 1 216 ? -5.975 1.340 2.184 1.00 90.31 216 LEU A N 1
ATOM 1832 C CA . LEU A 1 216 ? -6.835 0.522 1.349 1.00 90.31 216 LEU A CA 1
ATOM 1833 C C . LEU A 1 216 ? -6.105 0.151 0.071 1.00 90.31 216 LEU A C 1
ATOM 1835 O O . LEU A 1 216 ? -5.331 0.945 -0.468 1.00 90.31 216 LEU A O 1
ATOM 1839 N N . VAL A 1 217 ? -6.415 -1.039 -0.425 1.00 92.06 217 VAL A N 1
ATOM 1840 C CA . VAL A 1 217 ? -5.984 -1.514 -1.731 1.00 92.06 217 VAL A CA 1
ATOM 1841 C C . VAL A 1 217 ? -7.183 -1.960 -2.552 1.00 92.06 217 VAL A C 1
ATOM 1843 O O . VAL A 1 217 ? -8.128 -2.537 -2.016 1.00 92.06 217 VAL A O 1
ATOM 1846 N N . TYR A 1 218 ? -7.150 -1.672 -3.846 1.00 92.44 218 TYR A N 1
ATOM 1847 C CA . TYR A 1 218 ? -8.131 -2.147 -4.817 1.00 92.44 218 TYR A CA 1
ATOM 1848 C C . TYR A 1 218 ? -7.483 -2.310 -6.194 1.00 92.44 218 TYR A C 1
ATOM 1850 O O . TYR A 1 218 ? -6.343 -1.892 -6.413 1.00 92.44 218 TYR A O 1
ATOM 1858 N N . GLU A 1 219 ? -8.205 -2.930 -7.122 1.00 91.25 219 GLU A N 1
ATOM 1859 C CA . GLU A 1 219 ? -7.765 -3.113 -8.505 1.00 91.25 219 GLU A CA 1
ATOM 1860 C C . GLU A 1 219 ? -8.701 -2.368 -9.459 1.00 91.25 219 GLU A C 1
ATOM 1862 O O . GLU A 1 219 ? -9.917 -2.537 -9.395 1.00 91.25 219 GLU A O 1
ATOM 1867 N N . ASP A 1 220 ? -8.126 -1.602 -10.386 1.00 90.25 220 ASP A N 1
ATOM 1868 C CA . ASP A 1 220 ? -8.836 -1.034 -11.534 1.00 90.25 220 ASP A CA 1
ATOM 1869 C C . ASP A 1 220 ? -8.018 -1.298 -12.800 1.00 90.25 220 ASP A C 1
ATOM 1871 O O . ASP A 1 220 ? -7.119 -0.546 -13.182 1.00 90.25 220 ASP A O 1
ATOM 1875 N N . LYS A 1 221 ? -8.295 -2.436 -13.439 1.00 89.25 221 LYS A N 1
ATOM 1876 C CA . LYS A 1 221 ? -7.528 -2.891 -14.605 1.00 89.25 221 LYS A CA 1
ATOM 1877 C C . LYS A 1 221 ? -7.683 -1.959 -15.803 1.00 89.25 221 LYS A C 1
ATOM 1879 O O . LYS A 1 221 ? -6.740 -1.852 -16.581 1.00 89.25 221 LYS A O 1
ATOM 1884 N N . ILE A 1 222 ? -8.843 -1.320 -15.959 1.00 90.44 222 ILE A N 1
ATOM 1885 C CA . ILE A 1 222 ? -9.108 -0.422 -17.089 1.00 90.44 222 ILE A CA 1
ATOM 1886 C C . ILE A 1 222 ? -8.253 0.828 -16.918 1.00 90.44 222 ILE A C 1
ATOM 1888 O O . ILE A 1 222 ? -7.395 1.085 -17.758 1.00 90.44 222 ILE A O 1
ATOM 1892 N N . LEU A 1 223 ? -8.375 1.506 -15.774 1.00 91.00 223 LEU A N 1
ATOM 1893 C CA . LEU A 1 223 ? -7.587 2.698 -15.468 1.00 91.00 223 LEU A CA 1
ATOM 1894 C C . LEU A 1 223 ? -6.080 2.434 -15.568 1.00 91.00 223 LEU A C 1
ATOM 1896 O O . LEU A 1 223 ? -5.335 3.225 -16.142 1.00 91.00 223 LEU A O 1
ATOM 1900 N N . ILE A 1 224 ? -5.609 1.306 -15.034 1.00 92.12 224 ILE A N 1
ATOM 1901 C CA . ILE A 1 224 ? -4.185 0.955 -15.074 1.00 92.12 224 ILE A CA 1
ATOM 1902 C C . ILE A 1 224 ? -3.705 0.714 -16.508 1.00 92.12 224 ILE A C 1
ATOM 1904 O O . ILE A 1 224 ? -2.602 1.139 -16.858 1.00 92.12 224 ILE A O 1
ATOM 1908 N N . ASN A 1 225 ? -4.506 0.053 -17.344 1.00 92.38 225 ASN A N 1
ATOM 1909 C CA . ASN A 1 225 ? -4.166 -0.158 -18.750 1.00 92.38 225 ASN A CA 1
ATOM 1910 C C . ASN A 1 225 ? -4.169 1.156 -19.538 1.00 92.38 225 ASN A C 1
ATOM 1912 O O . ASN A 1 225 ? -3.263 1.375 -20.346 1.00 92.38 225 ASN A O 1
ATOM 1916 N N . ASP A 1 226 ? -5.119 2.046 -19.263 1.00 94.06 226 ASP A N 1
ATOM 1917 C CA . ASP A 1 226 ? -5.181 3.373 -19.876 1.00 94.06 226 ASP A CA 1
ATOM 1918 C C . ASP A 1 226 ? -3.942 4.196 -19.507 1.00 94.06 226 ASP A C 1
ATOM 1920 O O . ASP A 1 226 ? -3.294 4.775 -20.377 1.00 94.06 226 ASP A O 1
ATOM 1924 N N . LEU A 1 227 ? -3.529 4.168 -18.236 1.00 94.12 227 LEU A N 1
ATOM 1925 C CA . LEU A 1 227 ? -2.319 4.844 -17.762 1.00 94.12 227 LEU A CA 1
ATOM 1926 C C . LEU A 1 227 ? -1.036 4.256 -18.361 1.00 94.12 227 LEU A C 1
ATOM 1928 O O . LEU A 1 227 ? -0.138 5.007 -18.746 1.00 94.12 227 LEU A O 1
ATOM 1932 N N . LYS A 1 228 ? -0.941 2.926 -18.482 1.00 92.88 228 LYS A N 1
ATOM 1933 C CA . LYS A 1 228 ? 0.182 2.258 -19.163 1.00 92.88 228 LYS A CA 1
ATOM 1934 C C . LYS A 1 228 ? 0.248 2.651 -20.640 1.00 92.88 228 LYS A C 1
ATOM 1936 O O . LYS A 1 228 ? 1.331 2.933 -21.147 1.00 92.88 228 LYS A O 1
ATOM 1941 N N . THR A 1 229 ? -0.899 2.716 -21.311 1.00 94.62 229 THR A N 1
ATOM 1942 C CA . THR A 1 229 ? -0.997 3.135 -22.716 1.00 94.62 229 THR A CA 1
ATOM 1943 C C . THR A 1 229 ? -0.599 4.598 -22.877 1.00 94.62 229 THR A C 1
ATOM 1945 O O . THR A 1 229 ? 0.221 4.926 -23.733 1.00 94.62 229 THR A O 1
ATOM 1948 N N . LEU A 1 230 ? -1.098 5.474 -22.002 1.00 95.25 230 LEU A N 1
ATOM 1949 C CA . LEU A 1 230 ? -0.734 6.886 -21.970 1.00 95.25 230 LEU A CA 1
ATOM 1950 C C . LEU A 1 230 ? 0.777 7.067 -21.785 1.00 95.25 230 LEU A C 1
ATOM 1952 O O . LEU A 1 230 ? 1.389 7.857 -22.503 1.00 95.25 230 LEU A O 1
ATOM 1956 N N . LEU A 1 231 ? 1.388 6.326 -20.858 1.00 94.44 231 LEU A N 1
ATOM 1957 C CA . LEU A 1 231 ? 2.833 6.350 -20.628 1.00 94.44 231 LEU A CA 1
ATOM 1958 C C . LEU A 1 231 ? 3.618 5.970 -21.887 1.00 94.44 231 LEU A C 1
ATOM 1960 O O . LEU A 1 231 ? 4.547 6.681 -22.269 1.00 94.44 231 LEU A O 1
ATOM 1964 N N . VAL A 1 232 ? 3.237 4.864 -22.530 1.00 95.38 232 VAL A N 1
ATOM 1965 C CA . VAL A 1 232 ? 3.883 4.379 -23.755 1.00 95.38 232 VAL A CA 1
ATOM 1966 C C . VAL A 1 232 ? 3.771 5.416 -24.870 1.00 95.38 232 VAL A C 1
ATOM 1968 O O . VAL A 1 232 ? 4.793 5.780 -25.449 1.00 95.38 232 VAL A O 1
ATOM 1971 N N . ASN A 1 233 ? 2.574 5.946 -25.124 1.00 96.50 233 ASN A N 1
ATOM 1972 C CA . ASN A 1 233 ? 2.354 6.942 -26.175 1.00 96.50 233 ASN A CA 1
ATOM 1973 C C . ASN A 1 233 ? 3.192 8.204 -25.937 1.00 96.50 233 ASN A C 1
ATOM 1975 O O . ASN A 1 233 ? 3.892 8.660 -26.838 1.00 96.50 233 ASN A O 1
ATOM 1979 N N . ASN A 1 234 ? 3.217 8.709 -24.700 1.00 96.06 234 ASN A N 1
ATOM 1980 C CA . ASN A 1 234 ? 4.020 9.883 -24.366 1.00 96.06 234 ASN A CA 1
ATOM 1981 C C . ASN A 1 234 ? 5.518 9.644 -24.594 1.00 96.06 234 ASN A C 1
ATOM 1983 O O . ASN A 1 234 ? 6.194 10.524 -25.126 1.00 96.06 234 ASN A O 1
ATOM 1987 N N . ILE A 1 235 ? 6.038 8.461 -24.251 1.00 95.56 235 ILE A N 1
ATOM 1988 C CA . ILE A 1 235 ? 7.431 8.106 -24.545 1.00 95.56 235 ILE A CA 1
ATOM 1989 C C . ILE A 1 235 ? 7.666 8.077 -26.058 1.00 95.56 235 ILE A C 1
ATOM 1991 O O . ILE A 1 235 ? 8.635 8.666 -26.531 1.00 95.56 235 ILE A O 1
ATOM 1995 N N . VAL A 1 236 ? 6.789 7.432 -26.832 1.00 94.94 236 VAL A N 1
ATOM 1996 C CA . VAL A 1 236 ? 6.933 7.325 -28.295 1.00 94.94 236 VAL A CA 1
ATOM 1997 C C . VAL A 1 236 ? 6.971 8.695 -28.973 1.00 94.94 236 VAL A C 1
ATOM 1999 O O . VAL A 1 236 ? 7.762 8.876 -29.904 1.00 94.94 236 VAL A O 1
ATOM 2002 N N . GLU A 1 237 ? 6.145 9.631 -28.509 1.00 94.38 237 GLU A N 1
ATOM 2003 C CA . GLU A 1 237 ? 5.978 10.969 -29.085 1.00 94.38 237 GLU A CA 1
ATOM 2004 C C . GLU A 1 237 ? 7.066 11.964 -28.657 1.00 94.38 237 GLU A C 1
ATOM 2006 O O . GLU A 1 237 ? 7.471 12.801 -29.459 1.00 94.38 237 GLU A O 1
ATOM 2011 N N . HIS A 1 238 ? 7.556 11.881 -27.415 1.00 92.56 238 HIS A N 1
ATOM 2012 C CA . HIS A 1 238 ? 8.373 12.943 -26.810 1.00 92.56 238 HIS A CA 1
ATOM 2013 C C . HIS A 1 238 ? 9.825 12.542 -26.522 1.00 92.56 238 HIS A C 1
ATOM 2015 O O . HIS A 1 238 ? 10.582 13.354 -25.988 1.00 92.56 238 HIS A O 1
ATOM 2021 N N . THR A 1 239 ? 10.234 11.308 -26.836 1.00 91.00 239 THR A N 1
ATOM 2022 C CA . THR A 1 239 ? 11.630 10.871 -26.675 1.00 91.00 239 THR A CA 1
ATOM 2023 C C . THR A 1 239 ? 12.347 10.745 -28.010 1.00 91.00 239 THR A C 1
ATOM 2025 O O . THR A 1 239 ? 11.770 10.318 -29.015 1.00 91.00 239 THR A O 1
ATOM 2028 N N . ASP A 1 240 ? 13.632 11.102 -28.002 1.00 87.56 240 ASP A N 1
ATOM 2029 C CA . ASP A 1 240 ? 14.532 10.865 -29.127 1.00 87.56 240 ASP A CA 1
ATOM 2030 C C . ASP A 1 240 ? 14.549 9.368 -29.468 1.00 87.56 240 ASP A C 1
ATOM 2032 O O . ASP A 1 240 ? 14.592 8.509 -28.580 1.00 87.56 240 ASP A O 1
ATOM 2036 N N . VAL A 1 241 ? 14.542 9.064 -30.767 1.00 84.19 241 VAL A N 1
ATOM 2037 C CA . VAL A 1 241 ? 14.655 7.707 -31.308 1.00 84.19 241 VAL A CA 1
ATOM 2038 C C . VAL A 1 241 ? 15.828 6.957 -30.675 1.00 84.19 241 VAL A C 1
ATOM 2040 O O . VAL A 1 241 ? 15.653 5.793 -30.329 1.00 84.19 241 VAL A O 1
ATOM 2043 N N . LYS A 1 242 ? 16.963 7.630 -30.425 1.00 85.25 242 LYS A N 1
ATOM 2044 C CA . LYS A 1 242 ? 18.155 7.045 -29.787 1.00 85.25 242 LYS A CA 1
ATOM 2045 C C . LYS A 1 242 ? 17.866 6.399 -28.424 1.00 85.25 242 LYS A C 1
ATOM 2047 O O . LYS A 1 242 ? 18.503 5.411 -28.079 1.00 85.25 242 LYS A O 1
ATOM 2052 N N . PHE A 1 243 ? 16.955 6.959 -27.627 1.00 88.62 243 PHE A N 1
ATOM 2053 C CA . PHE A 1 243 ? 16.685 6.490 -26.256 1.00 88.62 243 PHE A CA 1
ATOM 2054 C C . PHE A 1 243 ? 15.328 5.807 -26.103 1.00 88.62 243 PHE A C 1
ATOM 2056 O O . PHE A 1 243 ? 15.007 5.286 -25.031 1.00 88.62 243 PHE A O 1
ATOM 2063 N N . LYS A 1 244 ? 14.515 5.817 -27.161 1.00 93.12 244 LYS A N 1
ATOM 2064 C CA . LYS A 1 244 ? 13.106 5.430 -27.119 1.00 93.12 244 LYS A CA 1
ATOM 2065 C C . LYS A 1 244 ? 12.901 4.030 -26.547 1.00 93.12 244 LYS A C 1
ATOM 2067 O O . LYS A 1 244 ? 12.161 3.876 -25.579 1.00 93.12 244 LYS A O 1
ATOM 2072 N N . ASN A 1 245 ? 13.600 3.028 -27.075 1.00 94.19 245 ASN A N 1
ATOM 2073 C CA . ASN A 1 245 ? 13.466 1.640 -26.624 1.00 94.19 245 ASN A CA 1
ATOM 2074 C C . ASN A 1 245 ? 13.899 1.438 -25.165 1.00 94.19 245 ASN A C 1
ATOM 2076 O O . ASN A 1 245 ? 13.282 0.669 -24.429 1.00 94.19 245 ASN A O 1
ATOM 2080 N N . TRP A 1 246 ? 14.895 2.189 -24.696 1.00 92.94 246 TRP A N 1
ATOM 2081 C CA . TRP A 1 246 ? 15.345 2.149 -23.304 1.00 92.94 246 TRP A CA 1
ATOM 2082 C C . TRP A 1 246 ? 14.312 2.743 -22.345 1.00 92.94 246 TRP A C 1
ATOM 2084 O O . TRP A 1 246 ? 14.045 2.183 -21.277 1.00 92.94 246 TRP A O 1
ATOM 2094 N N . HIS A 1 247 ? 13.680 3.853 -22.729 1.00 93.31 247 HIS A N 1
ATOM 2095 C CA . HIS A 1 247 ? 12.571 4.430 -21.971 1.00 93.31 247 HIS A CA 1
ATOM 2096 C C . HIS A 1 247 ? 11.331 3.529 -21.991 1.00 93.31 247 HIS A C 1
ATOM 2098 O O . HIS A 1 247 ? 10.710 3.330 -20.946 1.00 93.31 247 HIS A O 1
ATOM 2104 N N . LEU A 1 248 ? 11.009 2.916 -23.133 1.00 94.44 248 LEU A N 1
ATOM 2105 C CA . LEU A 1 248 ? 9.912 1.953 -23.246 1.00 94.44 248 LEU A CA 1
ATOM 2106 C C . LEU A 1 248 ? 10.158 0.707 -22.389 1.00 94.44 248 LEU A C 1
ATOM 2108 O O . LEU A 1 248 ? 9.244 0.259 -21.693 1.00 94.44 248 LEU A O 1
ATOM 2112 N N . PHE A 1 249 ? 11.390 0.198 -22.344 1.00 93.69 249 PHE A N 1
ATOM 2113 C CA . PHE A 1 249 ? 11.764 -0.879 -21.430 1.00 93.69 249 PHE A CA 1
ATOM 2114 C C . PHE A 1 249 ? 11.625 -0.457 -19.961 1.00 93.69 249 PHE A C 1
ATOM 2116 O O . PHE A 1 249 ? 11.076 -1.205 -19.159 1.00 93.69 249 PHE A O 1
ATOM 2123 N N . ASN A 1 250 ? 12.051 0.750 -19.582 1.00 90.62 250 ASN A N 1
ATOM 2124 C CA . ASN A 1 250 ? 11.855 1.251 -18.216 1.00 90.62 250 ASN A CA 1
ATOM 2125 C C . ASN A 1 250 ? 10.370 1.350 -17.825 1.00 90.62 250 ASN A C 1
ATOM 2127 O O . ASN A 1 250 ? 10.016 1.054 -16.684 1.00 90.62 250 ASN A O 1
ATOM 2131 N N . ALA A 1 251 ? 9.517 1.759 -18.768 1.00 89.38 251 ALA A N 1
ATOM 2132 C CA . ALA A 1 251 ? 8.076 1.906 -18.582 1.00 89.38 251 ALA A CA 1
ATOM 2133 C C . ALA A 1 251 ? 7.334 0.574 -18.447 1.00 89.38 251 ALA A C 1
ATOM 2135 O O . ALA A 1 251 ? 6.462 0.420 -17.595 1.00 89.38 251 ALA A O 1
ATOM 2136 N N . THR A 1 252 ? 7.676 -0.387 -19.300 1.00 89.56 252 THR A N 1
ATOM 2137 C CA . THR A 1 252 ? 6.891 -1.618 -19.482 1.00 89.56 252 THR A CA 1
ATOM 2138 C C . THR A 1 252 ? 7.554 -2.851 -18.883 1.00 89.56 252 THR A C 1
ATOM 2140 O O . THR A 1 252 ? 6.876 -3.819 -18.549 1.00 89.56 252 THR A O 1
ATOM 2143 N N . TYR A 1 253 ? 8.879 -2.815 -18.744 1.00 88.38 253 TYR A N 1
ATOM 2144 C CA . TYR A 1 253 ? 9.739 -3.962 -18.472 1.00 88.38 253 TYR A CA 1
ATOM 2145 C C . TYR A 1 253 ? 9.605 -5.105 -19.487 1.00 88.38 253 TYR A C 1
ATOM 2147 O O . TYR A 1 253 ? 9.931 -6.250 -19.178 1.00 88.38 253 TYR A O 1
ATOM 2155 N N . ASP A 1 254 ? 9.123 -4.788 -20.690 1.00 92.31 254 ASP A N 1
ATOM 2156 C CA . ASP A 1 254 ? 8.944 -5.729 -21.788 1.00 92.31 254 ASP A CA 1
ATOM 2157 C C . ASP A 1 254 ? 10.287 -5.932 -22.517 1.00 92.31 254 ASP A C 1
ATOM 2159 O O . ASP A 1 254 ? 10.807 -4.976 -23.110 1.00 92.31 254 ASP A O 1
ATOM 2163 N N . PRO A 1 255 ? 10.878 -7.142 -22.474 1.00 93.06 255 PRO A N 1
ATOM 2164 C CA . PRO A 1 255 ? 12.178 -7.423 -23.079 1.00 93.06 255 PRO A CA 1
ATOM 2165 C C . PRO A 1 255 ? 12.238 -7.136 -24.578 1.00 93.06 255 PRO A C 1
ATOM 2167 O O . PRO A 1 255 ? 13.332 -6.870 -25.081 1.00 93.06 255 PRO A O 1
ATOM 2170 N N . LYS A 1 256 ? 11.093 -7.130 -25.279 1.00 95.38 256 LYS A N 1
ATOM 2171 C CA . LYS A 1 256 ? 11.049 -6.881 -26.723 1.00 95.38 256 LYS A CA 1
ATOM 2172 C C . LYS A 1 256 ? 11.737 -5.573 -27.111 1.00 95.38 256 LYS A C 1
ATOM 2174 O O . LYS A 1 256 ? 12.457 -5.549 -28.093 1.00 95.38 256 LYS A O 1
ATOM 2179 N N . TYR A 1 257 ? 11.618 -4.519 -26.298 1.00 95.25 257 TYR A N 1
ATOM 2180 C CA . TYR A 1 257 ? 12.235 -3.229 -26.614 1.00 95.25 257 TYR A CA 1
ATOM 2181 C C . TYR A 1 257 ? 13.764 -3.297 -26.564 1.00 95.25 257 TYR A C 1
ATOM 2183 O O . TYR A 1 257 ? 14.439 -2.633 -27.344 1.00 95.25 257 TYR A O 1
ATOM 2191 N N . LEU A 1 258 ? 14.328 -4.126 -25.679 1.00 93.69 258 LEU A N 1
ATOM 2192 C CA . LEU A 1 258 ? 15.772 -4.366 -25.659 1.00 93.69 258 LEU A CA 1
ATOM 2193 C C . LEU A 1 258 ? 16.201 -5.205 -26.865 1.00 93.69 258 LEU A C 1
ATOM 2195 O O . LEU A 1 258 ? 17.237 -4.924 -27.461 1.00 93.69 258 LEU A O 1
ATOM 2199 N N . VAL A 1 259 ? 15.403 -6.211 -27.236 1.00 93.56 259 VAL A N 1
ATOM 2200 C CA . VAL A 1 259 ? 15.640 -7.028 -28.436 1.00 93.56 259 VAL A CA 1
ATOM 2201 C C . VAL A 1 259 ? 15.617 -6.164 -29.698 1.00 93.56 259 VAL A C 1
ATOM 2203 O O . VAL A 1 259 ? 16.548 -6.256 -30.494 1.00 93.56 259 VAL A O 1
ATOM 2206 N N . ASP A 1 260 ? 14.617 -5.297 -29.850 1.00 92.44 260 ASP A N 1
ATOM 2207 C CA . ASP A 1 260 ? 14.468 -4.384 -30.986 1.00 92.44 260 ASP A CA 1
ATOM 2208 C C . ASP A 1 260 ? 15.656 -3.418 -31.086 1.00 92.44 260 ASP A C 1
ATOM 2210 O O . ASP A 1 260 ? 16.194 -3.197 -32.171 1.00 92.44 260 ASP A O 1
ATOM 2214 N N . GLU A 1 261 ? 16.123 -2.895 -29.951 1.00 91.19 261 GLU A N 1
ATOM 2215 C CA . GLU A 1 261 ? 17.309 -2.042 -29.897 1.00 91.19 261 GLU A CA 1
ATOM 2216 C C . GLU A 1 261 ? 18.578 -2.790 -30.328 1.00 91.19 261 GLU A C 1
ATOM 2218 O O . GLU A 1 261 ? 19.351 -2.308 -31.154 1.00 91.19 261 GLU A O 1
ATOM 2223 N N . ILE A 1 262 ? 18.797 -4.001 -29.808 1.00 90.06 262 ILE A N 1
ATOM 2224 C CA . ILE A 1 262 ? 19.953 -4.823 -30.190 1.00 90.06 262 ILE A CA 1
ATOM 2225 C C . ILE A 1 262 ? 19.882 -5.195 -31.672 1.00 90.06 262 ILE A C 1
ATOM 2227 O O . ILE A 1 262 ? 20.903 -5.167 -32.359 1.00 90.06 262 ILE A O 1
ATOM 2231 N N . ALA A 1 263 ? 18.691 -5.512 -32.183 1.00 87.06 263 ALA A N 1
ATOM 2232 C CA . ALA A 1 263 ? 18.472 -5.803 -33.592 1.00 87.06 263 ALA A CA 1
ATOM 2233 C C . ALA A 1 263 ? 18.782 -4.584 -34.471 1.00 87.06 263 ALA A C 1
ATOM 2235 O O . ALA A 1 263 ? 19.464 -4.729 -35.486 1.00 87.06 263 ALA A O 1
ATOM 2236 N N . PHE A 1 264 ? 18.380 -3.379 -34.061 1.00 85.38 264 PHE A N 1
ATOM 2237 C CA . PHE A 1 264 ? 18.751 -2.137 -34.743 1.00 85.38 264 PHE A CA 1
ATOM 2238 C C . PHE A 1 264 ? 20.277 -1.941 -34.791 1.00 85.38 264 PHE A C 1
ATOM 2240 O O . PHE A 1 264 ? 20.829 -1.537 -35.815 1.00 85.38 264 PHE A O 1
ATOM 2247 N N . LEU A 1 265 ? 20.978 -2.306 -33.716 1.00 83.75 265 LEU A N 1
ATOM 2248 C CA . LEU A 1 265 ? 22.436 -2.211 -33.620 1.00 83.75 265 LEU A CA 1
ATOM 2249 C C . LEU A 1 265 ? 23.190 -3.381 -34.282 1.00 83.75 265 LEU A C 1
ATOM 2251 O O . LEU A 1 265 ? 24.409 -3.290 -34.434 1.00 83.75 265 LEU A O 1
ATOM 2255 N N . SER A 1 266 ? 22.498 -4.450 -34.696 1.00 73.44 266 SER A N 1
ATOM 2256 C CA . SER A 1 266 ? 23.079 -5.735 -35.140 1.00 73.44 266 SER A CA 1
ATOM 2257 C C . SER A 1 266 ? 23.913 -5.680 -36.428 1.00 73.44 266 SER A C 1
ATOM 2259 O O . SER A 1 266 ? 24.628 -6.632 -36.761 1.00 73.44 266 SER A O 1
ATOM 2261 N N . THR A 1 26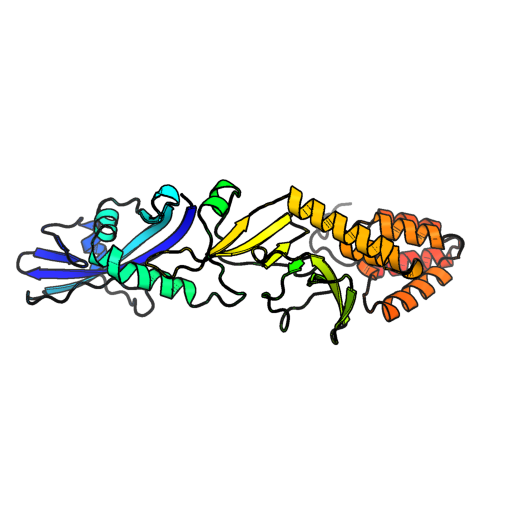7 ? 23.851 -4.563 -37.155 1.00 75.00 267 THR A N 1
ATOM 2262 C CA . THR A 1 267 ? 24.751 -4.274 -38.280 1.00 75.00 267 THR A CA 1
ATOM 2263 C C . THR A 1 267 ? 26.192 -4.043 -37.819 1.00 75.00 267 THR A C 1
ATOM 2265 O O . THR A 1 267 ? 27.123 -4.254 -38.597 1.00 75.00 267 THR A O 1
ATOM 2268 N N . ASN A 1 268 ? 26.385 -3.682 -36.549 1.00 77.38 268 ASN A N 1
ATOM 2269 C CA . ASN A 1 268 ? 27.686 -3.522 -35.916 1.00 77.38 268 ASN A CA 1
ATOM 2270 C C . ASN A 1 268 ? 28.181 -4.838 -35.300 1.00 77.38 268 ASN A C 1
ATOM 2272 O O . ASN A 1 268 ? 27.423 -5.785 -35.086 1.00 77.38 268 ASN A O 1
ATOM 2276 N N . ASN A 1 269 ? 29.479 -4.895 -35.015 1.00 78.69 269 ASN A N 1
ATOM 2277 C CA . ASN A 1 269 ? 30.084 -6.011 -34.296 1.00 78.69 269 ASN A CA 1
ATOM 2278 C C . ASN A 1 269 ? 29.829 -5.894 -32.776 1.00 78.69 269 ASN A C 1
ATOM 2280 O O . ASN A 1 269 ? 29.413 -4.839 -32.281 1.00 78.69 269 ASN A O 1
ATOM 2284 N N . PHE A 1 270 ? 30.050 -6.975 -32.025 1.00 83.38 270 PHE A N 1
ATOM 2285 C CA . PHE A 1 270 ? 29.673 -7.022 -30.607 1.00 83.38 270 PHE A CA 1
ATOM 2286 C C . PHE A 1 270 ? 30.449 -6.000 -29.765 1.00 83.38 270 PHE A C 1
ATOM 2288 O O . PHE A 1 270 ? 29.876 -5.373 -28.873 1.00 83.38 270 PHE A O 1
ATOM 2295 N N . ASP A 1 271 ? 31.723 -5.764 -30.077 1.00 79.56 271 ASP A N 1
ATOM 2296 C CA . ASP A 1 271 ? 32.554 -4.801 -29.347 1.00 79.56 271 ASP A CA 1
ATOM 2297 C C . ASP A 1 271 ? 32.053 -3.355 -29.487 1.00 79.56 271 ASP A C 1
ATOM 2299 O O . ASP A 1 271 ? 32.036 -2.603 -28.506 1.00 79.56 271 ASP A O 1
ATOM 2303 N N . VAL A 1 272 ? 31.585 -2.961 -30.678 1.00 82.56 272 VAL A N 1
ATOM 2304 C CA . VAL A 1 272 ? 30.964 -1.644 -30.902 1.00 82.56 272 VAL A CA 1
ATOM 2305 C C . VAL A 1 272 ? 29.669 -1.520 -30.103 1.00 82.56 272 VAL A C 1
ATOM 2307 O O . VAL A 1 272 ? 29.461 -0.503 -29.439 1.00 82.56 272 VAL A O 1
ATOM 2310 N N . ILE A 1 273 ? 28.836 -2.564 -30.094 1.00 84.19 273 ILE A N 1
ATOM 2311 C CA . ILE A 1 273 ? 27.601 -2.592 -29.300 1.00 84.19 273 ILE A CA 1
ATOM 2312 C C . ILE A 1 273 ? 27.925 -2.475 -27.806 1.00 84.19 273 ILE A C 1
ATOM 2314 O O . ILE A 1 273 ? 27.328 -1.664 -27.105 1.00 84.19 273 ILE A O 1
ATOM 2318 N N . ASN A 1 274 ? 28.913 -3.217 -27.309 1.00 82.75 274 ASN A N 1
ATOM 2319 C CA . ASN A 1 274 ? 29.306 -3.188 -25.901 1.00 82.75 274 ASN A CA 1
ATOM 2320 C C . ASN A 1 274 ? 29.815 -1.798 -25.466 1.00 82.75 274 ASN A C 1
ATOM 2322 O O . ASN A 1 274 ? 29.493 -1.318 -24.377 1.00 82.75 274 ASN A O 1
ATOM 2326 N N . ASN A 1 275 ? 30.575 -1.112 -26.323 1.00 84.69 275 ASN A N 1
ATOM 2327 C CA . ASN A 1 275 ? 31.022 0.259 -26.062 1.00 84.69 275 ASN A CA 1
ATOM 2328 C C . ASN A 1 275 ? 29.870 1.270 -26.114 1.00 84.69 275 ASN A C 1
ATOM 2330 O O . ASN A 1 275 ? 29.800 2.156 -25.259 1.00 84.69 275 ASN A O 1
ATOM 2334 N N . TYR A 1 276 ? 28.941 1.109 -27.060 1.00 87.44 276 TYR A N 1
ATOM 2335 C CA . TYR A 1 276 ? 27.709 1.895 -27.111 1.00 87.44 276 TYR A CA 1
ATOM 2336 C C . TYR A 1 276 ? 26.898 1.738 -25.816 1.00 87.44 276 TYR A C 1
ATOM 2338 O O . TYR A 1 276 ? 26.534 2.738 -25.203 1.00 87.44 276 TYR A O 1
ATOM 2346 N N . LEU A 1 277 ? 26.691 0.503 -25.345 1.00 86.75 277 LEU A N 1
ATOM 2347 C CA . LEU A 1 277 ? 25.950 0.221 -24.112 1.00 86.75 277 LEU A CA 1
ATOM 2348 C C . LEU A 1 277 ? 26.603 0.884 -22.891 1.00 86.75 277 LEU A C 1
ATOM 2350 O O . LEU A 1 277 ? 25.913 1.495 -22.079 1.00 86.75 277 LEU A O 1
ATOM 2354 N N . LYS A 1 278 ? 27.938 0.848 -22.784 1.00 85.88 278 LYS A N 1
ATOM 2355 C CA . LYS A 1 278 ? 28.678 1.556 -21.722 1.00 85.88 278 LYS A CA 1
ATOM 2356 C C . LYS A 1 278 ? 28.437 3.064 -21.753 1.00 85.88 278 LYS A C 1
ATOM 2358 O O . LYS A 1 278 ? 28.175 3.660 -20.708 1.00 85.88 278 LYS A O 1
ATOM 2363 N N . ALA A 1 279 ? 28.529 3.679 -22.932 1.00 87.38 279 ALA A N 1
ATOM 2364 C CA . ALA A 1 279 ? 28.298 5.112 -23.095 1.00 87.38 279 ALA A CA 1
ATOM 2365 C C . ALA A 1 279 ? 26.849 5.487 -22.750 1.00 87.38 279 ALA A C 1
ATOM 2367 O O . ALA A 1 279 ? 26.616 6.417 -21.979 1.00 87.38 279 ALA A O 1
ATOM 2368 N N . LEU A 1 280 ? 25.891 4.702 -23.241 1.00 88.38 280 LEU A N 1
ATOM 2369 C CA . LEU A 1 280 ? 24.472 4.868 -22.965 1.00 88.38 280 LEU A CA 1
ATOM 2370 C C . LEU A 1 280 ? 24.163 4.776 -21.468 1.00 88.38 280 LEU A C 1
ATOM 2372 O O . LEU A 1 280 ? 23.412 5.594 -20.950 1.00 88.38 280 LEU A O 1
ATOM 2376 N N . PHE A 1 281 ? 24.729 3.804 -20.751 1.00 86.44 281 PHE A N 1
ATOM 2377 C CA . PHE A 1 281 ? 24.444 3.633 -19.322 1.00 86.44 281 PHE A CA 1
ATOM 2378 C C . PHE A 1 281 ? 24.977 4.791 -18.490 1.00 86.44 281 PHE A C 1
ATOM 2380 O O . PHE A 1 281 ? 24.360 5.157 -17.492 1.00 86.44 281 PHE A O 1
ATOM 2387 N N . ASN A 1 282 ? 26.093 5.388 -18.911 1.00 85.12 282 ASN A N 1
ATOM 2388 C CA . ASN A 1 282 ? 26.615 6.603 -18.298 1.00 85.12 282 ASN A CA 1
ATOM 2389 C C . ASN A 1 282 ? 25.710 7.808 -18.584 1.00 85.12 282 ASN A C 1
ATOM 2391 O O . ASN A 1 282 ? 25.448 8.598 -17.680 1.00 85.12 282 ASN A O 1
ATOM 2395 N N . GLU A 1 283 ? 25.206 7.931 -19.814 1.00 87.25 283 GLU A N 1
ATOM 2396 C CA . GLU A 1 283 ? 24.311 9.019 -20.224 1.00 87.25 283 GLU A CA 1
ATOM 2397 C C . GLU A 1 283 ? 22.945 8.925 -19.530 1.00 87.25 283 GLU A C 1
ATOM 2399 O O . GLU A 1 283 ? 22.481 9.887 -18.924 1.00 87.25 283 GLU A O 1
ATOM 2404 N N . MET A 1 284 ? 22.340 7.736 -19.523 1.00 84.44 284 MET A N 1
ATOM 2405 C CA . MET A 1 284 ? 21.076 7.459 -18.841 1.00 84.44 284 MET A CA 1
ATOM 2406 C C . MET A 1 284 ? 21.233 7.268 -17.333 1.00 84.44 284 MET A C 1
ATOM 2408 O O . MET A 1 284 ? 20.227 7.122 -16.647 1.00 84.44 284 MET A O 1
ATOM 2412 N N . ARG A 1 285 ? 22.458 7.190 -16.802 1.00 84.06 285 ARG A N 1
ATOM 2413 C CA . ARG A 1 285 ? 22.767 6.896 -15.388 1.00 84.06 285 ARG A CA 1
ATOM 2414 C C . ARG A 1 285 ? 22.003 5.697 -14.800 1.00 84.06 285 ARG A C 1
ATOM 2416 O O . ARG A 1 285 ? 21.785 5.611 -13.593 1.00 84.06 285 ARG A O 1
ATOM 2423 N N . ILE A 1 286 ? 21.609 4.749 -15.650 1.00 83.25 286 ILE A N 1
ATOM 2424 C CA . ILE A 1 286 ? 20.925 3.509 -15.281 1.00 83.25 286 ILE A CA 1
ATOM 2425 C C . ILE A 1 286 ? 21.767 2.345 -15.789 1.00 83.25 286 ILE A C 1
ATOM 2427 O O . ILE A 1 286 ? 22.126 2.271 -16.961 1.00 83.25 286 ILE A O 1
ATOM 2431 N N . ASN A 1 287 ? 22.046 1.397 -14.897 1.00 82.38 287 ASN A N 1
ATOM 2432 C CA . ASN A 1 287 ? 22.730 0.162 -15.249 1.00 82.38 287 ASN A CA 1
ATOM 2433 C C . ASN A 1 287 ? 21.714 -0.911 -15.680 1.00 82.38 287 ASN A C 1
ATOM 2435 O O . ASN A 1 287 ? 20.964 -1.428 -14.842 1.00 82.38 287 ASN A O 1
ATOM 2439 N N . PHE A 1 288 ? 21.740 -1.266 -16.969 1.00 85.56 288 PHE A N 1
ATOM 2440 C CA . PHE A 1 288 ? 20.888 -2.301 -17.561 1.00 85.56 288 PHE A CA 1
ATOM 2441 C C . PHE A 1 288 ? 21.573 -3.668 -17.717 1.00 85.56 288 PHE A C 1
ATOM 2443 O O . PHE A 1 288 ? 20.937 -4.589 -18.222 1.00 85.56 288 PHE A O 1
ATOM 2450 N N . TYR A 1 289 ? 22.823 -3.855 -17.269 1.00 85.94 289 TYR A N 1
ATOM 2451 C CA . TYR A 1 289 ? 23.564 -5.109 -17.485 1.00 85.94 289 TYR A CA 1
ATOM 2452 C C . TYR A 1 289 ? 22.820 -6.345 -16.970 1.00 85.94 289 TYR A C 1
ATOM 2454 O O . TYR A 1 289 ? 22.743 -7.354 -17.665 1.00 85.94 289 TYR A O 1
ATOM 2462 N N . SER A 1 290 ? 22.200 -6.250 -15.790 1.00 84.81 290 SER A N 1
ATOM 2463 C CA . SER A 1 290 ? 21.364 -7.331 -15.249 1.00 84.81 290 SER A CA 1
ATOM 2464 C C . SER A 1 290 ? 20.203 -7.673 -16.188 1.00 84.81 290 SER A C 1
ATOM 2466 O O . SER A 1 290 ? 19.962 -8.843 -16.459 1.00 84.81 290 SER A O 1
ATOM 2468 N N . SER A 1 291 ? 19.505 -6.663 -16.717 1.00 87.06 291 SER A N 1
ATOM 2469 C CA . SER A 1 291 ? 18.371 -6.857 -17.630 1.00 87.06 291 SER A CA 1
ATOM 2470 C C . SER A 1 291 ? 18.802 -7.468 -18.965 1.00 87.06 291 SER A C 1
ATOM 2472 O O . SER A 1 291 ? 18.098 -8.325 -19.491 1.00 87.06 291 SER A O 1
ATOM 2474 N N . LEU A 1 292 ? 19.965 -7.062 -19.486 1.00 88.00 292 LEU A N 1
ATOM 2475 C CA . LEU A 1 292 ? 20.499 -7.563 -20.754 1.00 88.00 292 LEU A CA 1
ATOM 2476 C C . LEU A 1 292 ? 20.958 -9.022 -20.674 1.00 88.00 292 LEU A C 1
ATOM 2478 O O . LEU A 1 292 ? 20.702 -9.804 -21.585 1.00 88.00 292 LEU A O 1
ATOM 2482 N N . TYR A 1 293 ? 21.633 -9.391 -19.585 1.00 88.88 293 TYR A N 1
ATOM 2483 C CA . TYR A 1 293 ? 22.329 -10.674 -19.490 1.00 88.88 293 TYR A CA 1
ATOM 2484 C C . TYR A 1 293 ? 21.589 -11.744 -18.679 1.00 88.88 293 TYR A C 1
ATOM 2486 O O . TYR A 1 293 ? 22.008 -12.899 -18.679 1.00 88.88 293 TYR A O 1
ATOM 2494 N N . GLN A 1 294 ? 20.481 -11.411 -18.008 1.00 86.31 294 GLN A N 1
ATOM 2495 C CA . GLN A 1 294 ? 19.636 -12.410 -17.335 1.00 86.31 294 GLN A CA 1
ATOM 2496 C C . GLN A 1 294 ? 18.451 -12.857 -18.195 1.00 86.31 294 GLN A C 1
ATOM 2498 O O . GLN A 1 294 ? 18.057 -14.022 -18.126 1.00 86.31 294 GLN A O 1
ATOM 2503 N N . ASN A 1 295 ? 17.900 -11.977 -19.034 1.00 89.81 295 ASN A N 1
ATOM 2504 C CA . ASN A 1 295 ? 16.760 -12.314 -19.880 1.00 89.81 295 ASN A CA 1
ATOM 2505 C C . ASN A 1 295 ? 17.182 -13.190 -21.078 1.00 89.81 295 ASN A C 1
ATOM 2507 O O . ASN A 1 295 ? 18.132 -12.871 -21.789 1.00 89.81 295 ASN A O 1
ATOM 2511 N N . GLN A 1 296 ? 16.480 -14.305 -21.309 1.00 89.62 296 GLN A N 1
ATOM 2512 C CA . GLN A 1 296 ? 16.854 -15.264 -22.353 1.00 89.62 296 GLN A CA 1
ATOM 2513 C C . GLN A 1 296 ? 16.681 -14.723 -23.776 1.00 89.62 296 GLN A C 1
ATOM 2515 O O . GLN A 1 296 ? 17.532 -14.979 -24.623 1.00 89.62 296 GLN A O 1
ATOM 2520 N N . GLU A 1 297 ? 15.620 -13.964 -24.037 1.00 91.31 297 GLU A N 1
ATOM 2521 C CA . GLU A 1 297 ? 15.344 -13.390 -25.358 1.00 91.31 297 GLU A CA 1
ATOM 2522 C C . GLU A 1 297 ? 16.418 -12.366 -25.731 1.00 91.31 297 GLU A C 1
ATOM 2524 O O . GLU A 1 297 ? 16.980 -12.407 -26.825 1.00 91.31 297 GLU A O 1
ATOM 2529 N N . VAL A 1 298 ? 16.788 -11.518 -24.770 1.00 91.19 298 VAL A N 1
ATOM 2530 C CA . VAL A 1 298 ? 17.831 -10.504 -24.946 1.00 91.19 298 VAL A CA 1
ATOM 2531 C C . VAL A 1 298 ? 19.210 -11.143 -25.128 1.00 91.19 298 VAL A C 1
ATOM 2533 O O . VAL A 1 298 ? 19.961 -10.745 -26.018 1.00 91.19 298 VAL A O 1
ATOM 2536 N N . LYS A 1 299 ? 19.529 -12.198 -24.361 1.00 90.31 299 LYS A N 1
ATOM 2537 C CA . LYS A 1 299 ? 20.754 -12.993 -24.563 1.00 90.31 299 LYS A CA 1
ATOM 2538 C C . LYS A 1 299 ? 20.826 -13.590 -25.965 1.00 90.31 299 LYS A C 1
ATOM 2540 O O . LYS A 1 299 ? 21.884 -13.542 -26.586 1.00 90.31 299 LYS A O 1
ATOM 2545 N N . ASN A 1 300 ? 19.721 -14.147 -26.462 1.00 89.44 300 ASN A N 1
ATOM 2546 C CA . ASN A 1 300 ? 19.673 -14.724 -27.803 1.00 89.44 300 ASN A CA 1
ATOM 2547 C C . ASN A 1 300 ? 19.929 -13.647 -28.868 1.00 89.44 300 ASN A C 1
ATOM 2549 O O . ASN A 1 300 ? 20.712 -13.884 -29.782 1.00 89.44 300 ASN A O 1
ATOM 2553 N N . ALA A 1 301 ? 19.343 -12.454 -28.719 1.00 89.88 301 ALA A N 1
ATOM 2554 C CA . ALA A 1 301 ? 19.600 -11.326 -29.614 1.00 89.88 301 ALA A CA 1
ATOM 2555 C C . ALA A 1 301 ? 21.077 -10.888 -29.599 1.00 89.88 301 ALA A C 1
ATOM 2557 O O . ALA A 1 301 ? 21.677 -10.722 -30.659 1.00 89.88 301 ALA A O 1
ATOM 2558 N N . LEU A 1 302 ? 21.698 -10.773 -28.419 1.00 89.31 302 LEU A N 1
ATOM 2559 C CA . LEU A 1 302 ? 23.128 -10.452 -28.288 1.00 89.31 302 LEU A CA 1
ATOM 2560 C C . LEU A 1 302 ? 24.032 -11.536 -28.893 1.00 89.31 302 LEU A C 1
ATOM 2562 O O . LEU A 1 302 ? 25.057 -11.226 -29.492 1.00 89.31 302 LEU A O 1
ATOM 2566 N N . ALA A 1 303 ? 23.657 -12.812 -28.786 1.00 88.56 303 ALA A N 1
ATOM 2567 C CA . ALA A 1 303 ? 24.430 -13.908 -29.367 1.00 88.56 303 ALA A CA 1
ATOM 2568 C C . ALA A 1 303 ? 24.506 -13.839 -30.902 1.00 88.56 303 ALA A C 1
ATOM 2570 O O . ALA A 1 303 ? 25.495 -14.289 -31.479 1.00 88.56 303 ALA A O 1
ATOM 2571 N N . LEU A 1 304 ? 23.504 -13.249 -31.561 1.00 87.62 304 LEU A N 1
ATOM 2572 C CA . LEU A 1 304 ? 23.500 -13.056 -33.015 1.00 87.62 304 LEU A CA 1
ATOM 2573 C C . LEU A 1 304 ? 24.486 -11.972 -33.480 1.00 87.62 304 LEU A C 1
ATOM 2575 O O . LEU A 1 304 ? 24.858 -11.955 -34.655 1.00 87.62 304 LEU A O 1
ATOM 2579 N N . THR A 1 305 ? 24.926 -11.081 -32.587 1.00 85.75 305 THR A N 1
ATOM 2580 C CA . THR A 1 305 ? 25.861 -9.995 -32.927 1.00 85.75 305 THR A CA 1
ATOM 2581 C C . THR A 1 305 ? 27.328 -10.378 -32.707 1.00 85.75 305 THR A C 1
ATOM 2583 O O . THR A 1 305 ? 28.205 -9.786 -33.335 1.00 85.75 305 THR A O 1
ATOM 2586 N N . ALA A 1 306 ? 27.604 -11.407 -31.895 1.00 88.25 306 ALA A N 1
ATOM 2587 C CA . ALA A 1 306 ? 28.942 -11.952 -31.654 1.00 88.25 306 ALA A CA 1
ATOM 2588 C C . ALA A 1 306 ? 29.357 -12.951 -32.753 1.00 88.25 306 ALA A C 1
ATOM 2590 O O . ALA A 1 306 ? 29.010 -14.139 -32.723 1.00 88.25 306 ALA A O 1
ATOM 2591 N N . LYS A 1 307 ? 30.119 -12.477 -33.743 1.00 85.56 307 LYS A N 1
ATOM 2592 C CA . LYS A 1 307 ? 30.465 -13.228 -34.958 1.00 85.56 307 LYS A CA 1
ATOM 2593 C C . LYS A 1 307 ? 31.802 -13.962 -34.828 1.00 85.56 307 LYS A C 1
ATOM 2595 O O . LYS A 1 307 ? 31.924 -15.060 -35.377 1.00 85.56 307 LYS A O 1
ATOM 2600 N N . THR A 1 308 ? 32.770 -13.430 -34.078 1.00 88.06 308 THR A N 1
ATOM 2601 C CA . THR A 1 308 ? 34.096 -14.057 -33.896 1.00 88.06 308 THR A CA 1
ATOM 2602 C C . THR A 1 308 ? 34.197 -14.911 -32.618 1.00 88.06 308 THR A C 1
ATOM 2604 O O . THR A 1 308 ? 33.385 -14.762 -31.699 1.00 88.06 308 THR A O 1
ATOM 2607 N N . PRO A 1 309 ? 35.172 -15.841 -32.521 1.00 89.00 309 PRO A N 1
ATOM 2608 C CA . PRO A 1 309 ? 35.443 -16.586 -31.286 1.00 89.00 309 PRO A CA 1
ATOM 2609 C C . PRO A 1 309 ? 35.766 -15.689 -30.080 1.00 89.00 309 PRO A C 1
ATOM 2611 O O . PRO A 1 309 ? 35.321 -15.970 -28.964 1.00 89.00 309 PRO A O 1
ATOM 2614 N N . GLU A 1 310 ? 36.496 -14.595 -30.298 1.00 89.38 310 GLU A N 1
ATOM 2615 C CA . GLU A 1 310 ? 36.844 -13.617 -29.265 1.00 89.38 310 GLU A CA 1
ATOM 2616 C C . GLU A 1 310 ? 35.589 -12.906 -28.748 1.00 89.38 310 GLU A C 1
ATOM 2618 O O . GLU A 1 310 ? 35.355 -12.875 -27.541 1.00 89.38 310 GLU A O 1
ATOM 2623 N N . GLU A 1 311 ? 34.724 -12.425 -29.646 1.00 86.75 311 GLU A N 1
ATOM 2624 C CA . GLU A 1 311 ? 33.460 -11.772 -29.286 1.00 86.75 311 GLU A CA 1
ATOM 2625 C C . GLU A 1 311 ? 32.537 -12.707 -28.500 1.00 86.75 311 GLU A C 1
ATOM 2627 O O . GLU A 1 311 ? 31.948 -12.310 -27.494 1.00 86.75 311 GLU A O 1
ATOM 2632 N N . LYS A 1 312 ? 32.445 -13.977 -28.914 1.00 89.25 312 LYS A N 1
ATOM 2633 C CA . LYS A 1 312 ? 31.673 -15.002 -28.193 1.00 89.25 312 LYS A CA 1
ATOM 2634 C C . LYS A 1 312 ? 32.224 -15.234 -26.788 1.00 89.25 312 LYS A C 1
ATOM 2636 O O . LYS A 1 312 ? 31.448 -15.365 -25.844 1.00 89.25 312 LYS A O 1
ATOM 2641 N N . THR A 1 313 ? 33.546 -15.244 -26.632 1.00 90.12 313 THR A N 1
ATOM 2642 C CA . THR A 1 313 ? 34.206 -15.386 -25.325 1.00 90.12 313 THR A CA 1
ATOM 2643 C C . THR A 1 313 ? 33.920 -14.185 -24.423 1.00 90.12 313 THR A C 1
ATOM 2645 O O . THR A 1 313 ? 33.589 -14.357 -23.245 1.00 90.12 313 THR A O 1
ATOM 2648 N N . THR A 1 314 ? 33.973 -12.969 -24.972 1.00 87.19 314 THR A N 1
ATOM 2649 C CA . THR A 1 314 ? 33.609 -11.740 -24.255 1.00 87.19 314 THR A CA 1
ATOM 2650 C C . THR A 1 314 ? 32.145 -11.776 -23.822 1.00 87.19 314 THR A C 1
ATOM 2652 O O . THR A 1 314 ? 31.853 -11.564 -22.646 1.00 87.19 314 THR A O 1
ATOM 2655 N N . LEU A 1 315 ? 31.224 -12.124 -24.726 1.00 88.56 315 LEU A N 1
ATOM 2656 C CA . LEU A 1 315 ? 29.798 -12.242 -24.417 1.00 88.56 315 LEU A CA 1
ATOM 2657 C C . LEU A 1 315 ? 29.538 -13.266 -23.303 1.00 88.56 315 LEU A C 1
ATOM 2659 O O . LEU A 1 315 ? 28.823 -12.961 -22.353 1.00 88.56 315 LEU A O 1
ATOM 2663 N N . ILE A 1 316 ? 30.148 -14.454 -23.367 1.00 89.00 316 ILE A N 1
ATOM 2664 C CA . ILE A 1 316 ? 30.021 -15.480 -22.317 1.00 89.00 316 ILE A CA 1
ATOM 2665 C C . ILE A 1 316 ? 30.551 -14.957 -20.978 1.00 89.00 316 ILE A C 1
ATOM 2667 O O . ILE A 1 316 ? 29.950 -15.206 -19.934 1.00 89.00 316 ILE A O 1
ATOM 2671 N N . THR A 1 317 ? 31.648 -14.200 -20.994 1.00 89.44 317 THR A N 1
ATOM 2672 C CA . THR A 1 317 ? 32.230 -13.606 -19.785 1.00 89.44 317 THR A CA 1
ATOM 2673 C C . THR A 1 317 ? 31.286 -12.585 -19.150 1.00 89.44 317 THR A C 1
ATOM 2675 O O . THR A 1 317 ? 31.083 -12.624 -17.936 1.00 89.44 317 THR A O 1
ATOM 2678 N N . GLU A 1 318 ? 30.672 -11.701 -19.942 1.00 86.69 318 GLU A N 1
ATOM 2679 C CA . GLU A 1 318 ? 29.692 -10.728 -19.440 1.00 86.69 318 GLU A CA 1
ATOM 2680 C C . GLU A 1 318 ? 28.400 -11.410 -18.968 1.00 86.69 318 GLU A C 1
ATOM 2682 O O . GLU A 1 318 ? 27.892 -11.077 -17.894 1.00 86.69 318 GLU A O 1
ATOM 2687 N N . ILE A 1 319 ? 27.919 -12.431 -19.692 1.00 87.44 319 ILE A N 1
ATOM 2688 C CA . ILE A 1 319 ? 26.804 -13.272 -19.238 1.00 87.44 319 ILE A CA 1
ATOM 2689 C C . ILE A 1 319 ? 27.140 -13.849 -17.867 1.00 87.44 319 ILE A C 1
ATOM 2691 O O . ILE A 1 319 ? 26.395 -13.607 -16.924 1.00 87.44 319 ILE A O 1
ATOM 2695 N N . ASN A 1 320 ? 28.272 -14.538 -17.712 1.00 86.44 320 ASN A N 1
ATOM 2696 C CA . ASN A 1 320 ? 28.680 -15.161 -16.449 1.00 86.44 320 ASN A CA 1
ATOM 2697 C C . ASN A 1 320 ? 28.862 -14.144 -15.315 1.00 86.44 320 ASN A C 1
ATOM 2699 O O . ASN A 1 320 ? 28.495 -14.420 -14.176 1.00 86.44 320 ASN A O 1
ATOM 2703 N N . ARG A 1 321 ? 29.387 -12.950 -15.614 1.00 85.31 321 ARG A N 1
ATOM 2704 C CA . ARG A 1 321 ? 29.573 -11.872 -14.631 1.00 85.31 321 ARG A CA 1
ATOM 2705 C C . ARG A 1 321 ? 28.247 -11.368 -14.063 1.00 85.31 321 ARG A C 1
ATOM 2707 O O . ARG A 1 321 ? 28.166 -11.097 -12.867 1.00 85.31 321 ARG A O 1
ATOM 2714 N N . TYR A 1 322 ? 27.225 -11.223 -14.905 1.00 82.44 322 TYR A N 1
ATOM 2715 C CA . TYR A 1 322 ? 25.948 -10.605 -14.527 1.00 82.44 322 TYR A CA 1
ATOM 2716 C C . TYR A 1 322 ? 24.799 -11.604 -14.308 1.00 82.44 322 TYR A C 1
ATOM 2718 O O . TYR A 1 322 ? 23.712 -11.211 -13.879 1.00 82.44 322 TYR A O 1
ATOM 2726 N N . SER A 1 323 ? 25.039 -12.899 -14.525 1.00 68.56 323 SER A N 1
ATOM 2727 C CA . SER A 1 323 ? 24.089 -13.993 -14.257 1.00 68.56 323 SER A CA 1
ATOM 2728 C C . SER A 1 323 ? 24.147 -14.548 -12.822 1.00 68.56 323 SER A C 1
ATOM 2730 O O . SER A 1 323 ? 23.510 -15.551 -12.514 1.00 68.56 323 SER A O 1
ATOM 2732 N N . VAL A 1 324 ? 24.869 -13.903 -11.905 1.00 55.03 324 VAL A N 1
ATOM 2733 C CA . VAL A 1 324 ? 25.201 -14.468 -10.589 1.00 55.03 324 VAL A CA 1
ATOM 2734 C C . VAL A 1 324 ? 24.027 -14.485 -9.566 1.00 55.03 324 VAL A C 1
ATOM 2736 O O . VAL A 1 324 ? 23.524 -13.438 -9.169 1.00 55.03 324 VAL A O 1
ATOM 2739 N N . PHE A 1 325 ? 23.714 -15.703 -9.076 1.00 43.12 325 PHE A N 1
ATOM 2740 C CA . PHE A 1 325 ? 23.022 -16.150 -7.836 1.00 43.12 325 PHE A CA 1
ATOM 2741 C C . PHE A 1 325 ? 21.532 -15.805 -7.583 1.00 43.12 325 PHE A C 1
ATOM 2743 O O . PHE A 1 325 ? 21.208 -14.981 -6.729 1.00 43.12 325 PHE A O 1
ATOM 2750 N N . THR A 1 326 ? 20.610 -16.616 -8.121 1.00 36.31 326 THR A N 1
ATOM 2751 C CA . THR A 1 326 ? 19.449 -17.073 -7.330 1.00 36.31 326 THR A CA 1
ATOM 2752 C C . THR A 1 326 ? 19.934 -18.135 -6.336 1.00 36.31 326 THR A C 1
ATOM 2754 O O . THR A 1 326 ? 20.502 -19.159 -6.708 1.00 36.31 326 THR A O 1
ATOM 2757 N N . THR A 1 327 ? 19.736 -17.925 -5.039 1.00 35.28 327 THR A N 1
ATOM 2758 C CA . THR A 1 327 ? 20.104 -18.849 -3.946 1.00 35.28 327 THR A CA 1
ATOM 2759 C C . THR A 1 327 ? 19.277 -20.150 -3.900 1.00 35.28 327 THR A C 1
ATOM 2761 O O . THR A 1 327 ? 19.134 -20.741 -2.834 1.00 35.28 327 THR A O 1
ATOM 2764 N N . LEU A 1 328 ? 18.750 -20.639 -5.030 1.00 34.78 328 LEU A N 1
ATOM 2765 C CA . LEU A 1 328 ? 17.875 -21.822 -5.077 1.00 34.78 328 LEU A CA 1
ATOM 2766 C C . LEU A 1 328 ? 18.421 -23.025 -5.869 1.00 34.78 328 LEU A C 1
ATOM 2768 O O . LEU A 1 328 ? 17.959 -24.133 -5.626 1.00 34.78 328 LEU A O 1
ATOM 2772 N N . ASP A 1 329 ? 19.469 -22.883 -6.687 1.00 35.19 329 ASP A N 1
ATOM 2773 C CA . ASP A 1 329 ? 19.954 -23.979 -7.556 1.00 35.19 329 ASP A CA 1
ATOM 2774 C C . ASP A 1 329 ? 21.269 -24.647 -7.106 1.00 35.19 329 ASP A C 1
ATOM 2776 O O . ASP A 1 329 ? 22.018 -25.198 -7.908 1.00 35.19 329 ASP A O 1
ATOM 2780 N N . LYS A 1 330 ? 21.585 -24.654 -5.802 1.00 34.09 330 LYS A N 1
ATOM 2781 C CA . LYS A 1 330 ? 22.739 -25.431 -5.284 1.00 34.09 330 LYS A CA 1
ATOM 2782 C C . LYS A 1 330 ? 22.446 -26.914 -5.018 1.00 34.09 330 LYS A C 1
ATOM 2784 O O . LYS A 1 330 ? 23.380 -27.654 -4.715 1.00 34.09 330 LYS A O 1
ATOM 2789 N N . ASN A 1 331 ? 21.197 -27.364 -5.156 1.00 35.81 331 ASN A N 1
ATOM 2790 C CA . ASN A 1 331 ? 20.817 -28.757 -4.880 1.00 35.81 331 ASN A CA 1
ATOM 2791 C C . ASN A 1 331 ? 20.586 -29.625 -6.128 1.00 35.81 331 ASN A C 1
ATOM 2793 O O . ASN A 1 331 ? 20.479 -30.837 -5.982 1.00 35.81 331 ASN A O 1
ATOM 2797 N N . SER A 1 332 ? 20.561 -29.061 -7.338 1.00 34.06 332 SER A N 1
ATOM 2798 C CA . SER A 1 332 ? 20.308 -29.825 -8.573 1.00 34.06 332 SER A CA 1
ATOM 2799 C C . SER A 1 332 ? 21.572 -30.297 -9.304 1.00 34.06 332 SER A C 1
ATOM 2801 O O . SER A 1 332 ? 21.468 -31.116 -10.206 1.00 34.06 332 SER A O 1
ATOM 2803 N N . LEU A 1 333 ? 22.770 -29.871 -8.884 1.00 33.22 333 LEU A N 1
ATOM 2804 C CA . LEU A 1 333 ? 24.050 -30.284 -9.491 1.00 33.22 333 LEU A CA 1
ATOM 2805 C C . LEU A 1 333 ? 24.936 -31.134 -8.564 1.00 33.22 333 LEU A C 1
ATOM 2807 O O . LEU A 1 333 ? 26.136 -31.262 -8.788 1.00 33.22 333 LEU A O 1
ATOM 2811 N N . LYS A 1 334 ? 24.361 -31.737 -7.513 1.00 32.75 334 LYS A N 1
ATOM 2812 C CA . LYS A 1 334 ? 25.053 -32.769 -6.711 1.00 32.75 334 LYS A CA 1
ATOM 2813 C C . LYS A 1 334 ? 24.754 -34.208 -7.142 1.00 32.75 334 LYS A C 1
ATOM 2815 O O . LYS A 1 334 ? 25.357 -35.122 -6.589 1.00 32.75 334 LYS A O 1
ATOM 2820 N N . HIS A 1 335 ? 23.895 -34.411 -8.139 1.00 35.69 335 HIS A N 1
ATOM 2821 C CA . HIS A 1 335 ? 23.640 -35.722 -8.735 1.00 35.69 335 HIS A CA 1
ATOM 2822 C C . HIS A 1 335 ? 23.459 -35.600 -10.252 1.00 35.69 335 HIS A C 1
ATOM 2824 O O . HIS A 1 335 ? 22.337 -35.617 -10.750 1.00 35.69 335 HIS A O 1
ATOM 2830 N N . SER A 1 336 ? 24.571 -35.474 -10.972 1.00 31.56 336 SER A N 1
ATOM 2831 C CA . SER A 1 336 ? 24.672 -35.803 -12.398 1.00 31.56 336 SER A CA 1
ATOM 2832 C C . SER A 1 336 ? 26.117 -36.113 -12.739 1.00 31.56 336 SER A C 1
ATOM 2834 O O . SER A 1 336 ? 26.943 -35.195 -12.516 1.00 31.56 336 SER A O 1
#